Protein 4X7G (pdb70)

Secondary structure (DSSP, 8-state):
--EEEE--SHHHHHHHHHHHHTT--EEEEE---SSSPPP-SS-EEES---HHHHHHHHHHHHT--EEEE-S-TT----HHHHHHHHHHT-EEEEE-PPPP---TT-EEEEESSHHHHHHHS-SS--EEEETT-STTGGGGGGSTTSEEEEEESS---SPPS-SSEEEEE--S---HHHHHHHHHHTT--EEEEE----STTTHHHHHHHHHT-EEEEEPPPP----EEE-STTT--HHHHTT------

Solvent-accessible surface area: 11828 Å² total

Structure (mmCIF, N/CA/C/O backbone):
data_4X7G
#
_entry.id   4X7G
#
_cell.length_a   53.090
_cell.length_b   60.280
_cell.length_c   76.250
_cell.angle_alpha   90.00
_cell.angle_beta   90.00
_cell.angle_gamma   90.00
#
_symmetry.space_group_name_H-M   'P 21 21 21'
#
loop_
_entity.id
_entity.type
_entity.pdbx_description
1 polymer 'Precorrin-6A reductase'
2 non-polymer 'NADP NICOTINAMIDE-ADENINE-DINUCLEOTIDE PHOSPHATE'
3 non-polymer '3-[(1R,2S,3S,7S,11S,16S,17R,18R,19R)-2,7,12,18-tetrakis(2-hydroxy-2-oxoethyl)-3,13-bis(3-hydroxy-3-oxopropyl)-1,2,5,7,11,17-hexamethyl-17-(3-oxidanyl-3-oxidanylidene-prop-1-enyl)-3,6,8,10,15,16,18,19,21,24-decahydrocorrin-8-yl]propanoic acid'
4 water water
#
loop_
_atom_site.group_PDB
_atom_site.id
_atom_site.type_symbol
_atom_site.label_atom_id
_atom_site.label_alt_id
_atom_site.label_comp_id
_atom_site.label_asym_id
_atom_site.label_entity_id
_atom_site.label_seq_id
_atom_site.pdbx_PDB_ins_code
_atom_site.Cartn_x
_atom_site.Cartn_y
_atom_site.Cartn_z
_atom_site.occupancy
_atom_site.B_iso_or_equiv
_atom_site.auth_seq_id
_atom_site.auth_comp_id
_atom_site.auth_asym_id
_atom_site.auth_atom_id
_atom_site.pdbx_PDB_model_num
ATOM 9 N N . THR A 1 2 ? 14.875 0.273 -3.374 1.00 15.46 2 THR A N 1
ATOM 10 C CA . THR A 1 2 ? 16.097 -0.088 -2.610 1.00 13.33 2 THR A CA 1
ATOM 11 C C . THR A 1 2 ? 17.255 0.203 -3.448 1.00 14.07 2 THR A C 1
ATOM 12 O O . THR A 1 2 ? 17.367 -0.229 -4.596 1.00 14.73 2 THR A O 1
ATOM 16 N N . ARG A 1 3 ? 18.239 0.909 -2.891 1.00 12.40 3 ARG A N 1
ATOM 17 C CA . ARG A 1 3 ? 19.534 1.086 -3.525 1.00 12.56 3 ARG A CA 1
ATOM 18 C C . ARG A 1 3 ? 20.549 1.298 -2.379 1.00 12.40 3 ARG A C 1
ATOM 19 O O . ARG A 1 3 ? 20.480 2.348 -1.711 1.00 13.32 3 ARG A O 1
ATOM 27 N N . LEU A 1 4 ? 21.401 0.323 -2.132 1.00 10.98 4 LEU A N 1
ATOM 28 C CA . LEU A 1 4 ? 22.289 0.360 -0.994 1.00 9.76 4 LEU A CA 1
ATOM 29 C C . LEU A 1 4 ? 23.581 0.966 -1.323 1.00 10.50 4 LEU A C 1
ATOM 30 O O . LEU A 1 4 ? 24.117 0.777 -2.442 1.00 12.01 4 LEU A O 1
ATOM 35 N N . LEU A 1 5 ? 24.187 1.633 -0.338 1.00 10.54 5 LEU A N 1
ATOM 36 C CA . LEU A 1 5 ? 25.597 2.094 -0.430 1.00 10.11 5 LEU A CA 1
ATOM 37 C C . LEU A 1 5 ? 26.354 1.395 0.680 1.00 10.54 5 LEU A C 1
ATOM 38 O O . LEU A 1 5 ? 26.004 1.537 1.842 1.00 11.05 5 LEU A O 1
ATOM 43 N N . VAL A 1 6 ? 27.403 0.690 0.306 1.00 9.73 6 VAL A N 1
ATOM 44 C CA . VAL A 1 6 ? 28.309 0.064 1.282 1.00 9.54 6 VAL A CA 1
ATOM 45 C C . VAL A 1 6 ? 29.593 0.840 1.285 1.00 10.25 6 VAL A C 1
ATOM 46 O O . VAL A 1 6 ? 30.301 0.873 0.291 1.00 10.15 6 VAL A O 1
ATOM 50 N N . LEU A 1 7 ? 29.860 1.497 2.412 1.00 9.90 7 LEU A N 1
ATOM 51 C CA . LEU A 1 7 ? 31.142 2.135 2.599 1.00 10.86 7 LEU A CA 1
ATOM 52 C C . LEU A 1 7 ? 32.105 1.049 3.035 1.00 11.15 7 LEU A C 1
ATOM 53 O O . LEU A 1 7 ? 31.865 0.407 4.074 1.00 10.91 7 LEU A O 1
ATOM 58 N N . GLY A 1 8 ? 33.170 0.806 2.262 1.00 10.45 8 GLY A N 1
ATOM 59 C CA . GLY A 1 8 ? 33.975 -0.373 2.424 1.00 10.80 8 GLY A CA 1
ATOM 60 C C . GLY A 1 8 ? 35.333 -0.152 2.993 1.00 12.48 8 GLY A C 1
ATOM 61 O O . GLY A 1 8 ? 35.566 0.845 3.680 1.00 13.05 8 GLY A O 1
ATOM 62 N N . GLY A 1 9 ? 36.198 -1.114 2.759 1.00 11.39 9 GLY A N 1
ATOM 63 C CA . GLY A 1 9 ? 37.565 -1.076 3.240 1.00 12.40 9 GLY A CA 1
ATOM 64 C C . GLY A 1 9 ? 37.950 -2.083 4.256 1.00 12.36 9 GLY A C 1
ATOM 65 O O . GLY A 1 9 ? 39.082 -2.076 4.746 1.00 14.75 9 GLY A O 1
ATOM 66 N N . THR A 1 10 ? 37.041 -2.930 4.722 1.00 11.43 10 THR A N 1
ATOM 67 C CA . THR A 1 10 ? 37.245 -4.003 5.640 1.00 10.21 10 THR A CA 1
ATOM 68 C C . THR A 1 10 ? 36.938 -5.328 5.122 1.00 9.95 10 THR A C 1
ATOM 69 O O . THR A 1 10 ? 36.179 -5.488 4.118 1.00 10.93 10 THR A O 1
ATOM 73 N N . THR A 1 11 ? 37.297 -6.420 5.803 1.00 10.14 11 THR A N 1
ATOM 74 C CA . THR A 1 11 ? 36.909 -7.773 5.412 1.00 10.75 11 THR A CA 1
ATOM 75 C C . THR A 1 11 ? 35.390 -7.848 5.624 1.00 10.07 11 THR A C 1
ATOM 76 O O . THR A 1 11 ? 34.677 -8.510 4.844 1.00 11.66 11 THR A O 1
ATOM 80 N N . GLU A 1 12 ? 34.868 -7.235 6.687 1.00 10.84 12 GLU A N 1
ATOM 81 C CA . GLU A 1 12 ? 33.416 -7.211 6.881 1.00 10.18 12 GLU A CA 1
ATOM 82 C C . GLU A 1 12 ? 32.744 -6.661 5.621 1.00 10.40 12 GLU A C 1
ATOM 83 O O . GLU A 1 12 ? 31.691 -7.187 5.191 1.00 10.57 12 GLU A O 1
ATOM 89 N N . ALA A 1 13 ? 33.215 -5.523 5.128 1.00 9.88 13 ALA A N 1
ATOM 90 C CA . ALA A 1 13 ? 32.623 -4.949 3.927 1.00 10.16 13 ALA A CA 1
ATOM 91 C C . ALA A 1 13 ? 32.669 -5.931 2.755 1.00 10.44 13 ALA A C 1
ATOM 92 O O . ALA A 1 13 ? 31.726 -6.017 1.959 1.00 10.54 13 ALA A O 1
ATOM 94 N N . SER A 1 14 ? 33.790 -6.611 2.564 1.00 10.37 14 SER A N 1
ATOM 95 C CA . SER A 1 14 ? 33.877 -7.592 1.460 1.00 10.62 14 SER A CA 1
ATOM 96 C C . SER A 1 14 ? 32.950 -8.715 1.623 1.00 11.14 14 SER A C 1
ATOM 97 O O . SER A 1 14 ? 32.293 -9.134 0.619 1.00 11.34 14 SER A O 1
ATOM 100 N N . ARG A 1 15 ? 32.756 -9.234 2.798 1.00 10.95 15 ARG A N 1
ATOM 101 C CA . ARG A 1 15 ? 31.827 -10.311 3.032 1.00 10.57 15 ARG A CA 1
ATOM 102 C C . ARG A 1 15 ? 30.421 -9.816 2.791 1.00 11.01 15 ARG A C 1
ATOM 103 O O . ARG A 1 15 ? 29.581 -10.575 2.207 1.00 12.34 15 ARG A O 1
ATOM 111 N N . LEU A 1 16 ? 30.125 -8.590 3.206 1.00 10.33 16 LEU A N 1
ATOM 112 C CA . LEU A 1 16 ? 28.786 -8.047 2.966 1.00 10.16 16 LEU A CA 1
ATOM 113 C C . LEU A 1 16 ? 28.533 -7.867 1.464 1.00 10.17 16 LEU A C 1
ATOM 114 O O . LEU A 1 16 ? 27.440 -8.168 0.965 1.00 10.82 16 LEU A O 1
ATOM 119 N N . ALA A 1 17 ? 29.525 -7.369 0.759 1.00 10.03 17 ALA A N 1
ATOM 120 C CA . ALA A 1 17 ? 29.371 -7.165 -0.724 1.00 10.49 17 ALA A CA 1
ATOM 121 C C . ALA A 1 17 ? 29.068 -8.484 -1.387 1.00 10.96 17 ALA A C 1
ATOM 122 O O . ALA A 1 17 ? 28.169 -8.542 -2.264 1.00 11.44 17 ALA A O 1
ATOM 124 N N . LYS A 1 18 ? 29.712 -9.562 -1.018 1.00 10.50 18 LYS A N 1
ATOM 125 C CA . LYS A 1 18 ? 29.445 -10.875 -1.573 1.00 11.24 18 LYS A CA 1
ATOM 126 C C . LYS A 1 18 ? 28.045 -11.298 -1.269 1.00 11.85 18 LYS A C 1
ATOM 127 O O . LYS A 1 18 ? 27.343 -11.825 -2.183 1.00 11.60 18 LYS A O 1
ATOM 133 N N . THR A 1 19 ? 27.585 -11.127 -0.049 1.00 11.19 19 THR A N 1
ATOM 134 C CA A THR A 1 19 ? 26.251 -11.472 0.349 0.50 10.55 19 THR A CA 1
ATOM 135 C CA B THR A 1 19 ? 26.215 -11.530 0.306 0.50 12.42 19 THR A CA 1
ATOM 136 C C . THR A 1 19 ? 25.199 -10.693 -0.457 1.00 10.29 19 THR A C 1
ATOM 137 O O . THR A 1 19 ? 24.149 -11.197 -0.871 1.00 11.25 19 THR A O 1
ATOM 144 N N . LEU A 1 20 ? 25.385 -9.402 -0.542 1.00 10.98 20 LEU A N 1
ATOM 145 C CA . LEU A 1 20 ? 24.471 -8.493 -1.257 1.00 10.97 20 LEU A CA 1
ATOM 146 C C . LEU A 1 20 ? 24.379 -8.880 -2.730 1.00 11.25 20 LEU A C 1
ATOM 147 O O . LEU A 1 20 ? 23.295 -8.917 -3.319 1.00 12.03 20 LEU A O 1
ATOM 152 N N . ALA A 1 21 ? 25.506 -9.160 -3.357 1.00 11.07 21 ALA A N 1
ATOM 153 C CA . ALA A 1 21 ? 25.469 -9.622 -4.726 1.00 12.40 21 ALA A CA 1
ATOM 154 C C . ALA A 1 21 ? 24.775 -10.924 -4.771 1.00 11.63 21 ALA A C 1
ATOM 155 O O . ALA A 1 21 ? 23.860 -11.144 -5.672 1.00 13.99 21 ALA A O 1
ATOM 157 N N . ASP A 1 22 ? 25.074 -11.880 -3.948 1.00 11.51 22 ASP A N 1
ATOM 158 C CA A ASP A 1 22 ? 24.463 -13.172 -4.047 0.50 12.67 22 ASP A CA 1
ATOM 159 C CA B ASP A 1 22 ? 24.490 -13.208 -3.932 0.50 13.17 22 ASP A CA 1
ATOM 160 C C . ASP A 1 22 ? 22.988 -13.106 -3.843 1.00 12.88 22 ASP A C 1
ATOM 161 O O . ASP A 1 22 ? 22.211 -13.848 -4.490 1.00 12.84 22 ASP A O 1
ATOM 170 N N . GLN A 1 23 ? 22.518 -12.213 -3.010 1.00 12.47 23 GLN A N 1
ATOM 171 C CA . GLN A 1 23 ? 21.085 -12.117 -2.770 1.00 12.01 23 GLN A CA 1
ATOM 172 C C . GLN A 1 23 ? 20.387 -11.177 -3.710 1.00 11.41 23 GLN A C 1
ATOM 173 O O . GLN A 1 23 ? 19.150 -11.006 -3.603 1.00 12.26 23 GLN A O 1
ATOM 179 N N . GLY A 1 24 ? 21.079 -10.615 -4.659 1.00 11.29 24 GLY A N 1
ATOM 180 C CA . GLY A 1 24 ? 20.442 -9.824 -5.669 1.00 11.56 24 GLY A CA 1
ATOM 181 C C . GLY A 1 24 ? 20.024 -8.438 -5.285 1.00 11.73 24 GLY A C 1
ATOM 182 O O . GLY A 1 24 ? 19.093 -7.875 -5.899 1.00 12.99 24 GLY A O 1
ATOM 183 N N . PHE A 1 25 ? 20.732 -7.778 -4.371 1.00 10.71 25 PHE A N 1
ATOM 184 C CA . PHE A 1 25 ? 20.442 -6.379 -4.048 1.00 10.34 25 PHE A CA 1
ATOM 185 C C . PHE A 1 25 ? 21.038 -5.436 -5.006 1.00 11.48 25 PHE A C 1
ATOM 186 O O . PHE A 1 25 ? 22.177 -5.609 -5.449 1.00 13.67 25 PHE A O 1
ATOM 194 N N . GLU A 1 26 ? 20.372 -4.308 -5.261 1.00 12.11 26 GLU A N 1
ATOM 195 C CA . GLU A 1 26 ? 20.926 -3.227 -5.967 1.00 12.51 26 GLU A CA 1
ATOM 196 C C . GLU A 1 26 ? 21.799 -2.424 -4.992 1.00 10.93 26 GLU A C 1
ATOM 197 O O . GLU A 1 26 ? 21.320 -1.918 -3.985 1.00 11.57 26 GLU A O 1
ATOM 203 N N . ALA A 1 27 ? 23.065 -2.346 -5.274 1.00 11.03 27 ALA A N 1
ATOM 204 C CA . ALA A 1 27 ? 24.015 -1.802 -4.300 1.00 12.05 27 ALA A CA 1
ATOM 205 C C . ALA A 1 27 ? 25.239 -1.289 -4.982 1.00 12.57 27 ALA A C 1
ATOM 206 O O . ALA A 1 27 ? 25.679 -1.890 -6.007 1.00 15.19 27 ALA A O 1
ATOM 208 N N . VAL A 1 28 ? 25.879 -0.276 -4.404 1.00 10.54 28 VAL A N 1
ATOM 209 C CA . VAL A 1 28 ? 27.195 0.289 -4.816 1.00 11.37 28 VAL A CA 1
ATOM 210 C C . VAL A 1 28 ? 28.157 0.092 -3.662 1.00 11.17 28 VAL A C 1
ATOM 211 O O . VAL A 1 28 ? 27.757 0.331 -2.500 1.00 11.59 28 VAL A O 1
ATOM 215 N N . PHE A 1 29 ? 29.389 -0.268 -3.952 1.00 10.26 29 PHE A N 1
ATOM 216 C CA . PHE A 1 29 ? 30.458 -0.349 -2.997 1.00 10.17 29 PHE A CA 1
ATOM 217 C C . PHE A 1 29 ? 31.333 0.839 -3.097 1.00 10.72 29 PHE A C 1
ATOM 218 O O . PHE A 1 29 ? 31.653 1.285 -4.244 1.00 11.55 29 PHE A O 1
ATOM 226 N N . SER A 1 30 ? 31.830 1.426 -2.012 1.00 10.31 30 SER A N 1
ATOM 227 C CA . SER A 1 30 ? 32.659 2.598 -2.055 1.00 10.96 30 SER A CA 1
ATOM 228 C C . SER A 1 30 ? 34.005 2.374 -1.382 1.00 10.43 30 SER A C 1
ATOM 229 O O . SER A 1 30 ? 34.046 2.073 -0.162 1.00 11.18 30 SER A O 1
ATOM 232 N N . TYR A 1 31 ? 35.095 2.659 -2.110 1.00 10.36 31 TYR A N 1
ATOM 233 C CA . TYR A 1 31 ? 36.435 2.819 -1.543 1.00 11.08 31 TYR A CA 1
ATOM 234 C C . TYR A 1 31 ? 36.798 4.310 -1.500 1.00 11.26 31 TYR A C 1
ATOM 235 O O . TYR A 1 31 ? 36.436 5.061 -2.367 1.00 12.07 31 TYR A O 1
ATOM 244 N N . ALA A 1 32 ? 37.618 4.629 -0.529 1.00 12.54 32 ALA A N 1
ATOM 245 C CA . ALA A 1 32 ? 38.198 5.971 -0.449 1.00 13.02 32 ALA A CA 1
ATOM 246 C C . ALA A 1 32 ? 39.233 6.243 -1.543 1.00 12.84 32 ALA A C 1
ATOM 247 O O . ALA A 1 32 ? 39.435 7.427 -1.876 1.00 15.16 32 ALA A O 1
ATOM 249 N N . GLY A 1 33 ? 39.869 5.256 -2.021 1.00 13.00 33 GLY A N 1
ATOM 250 C CA . GLY A 1 33 ? 41.019 5.442 -2.925 1.00 14.82 33 GLY A CA 1
ATOM 251 C C . GLY A 1 33 ? 42.331 5.626 -2.191 1.00 16.29 33 GLY A C 1
ATOM 252 O O . GLY A 1 33 ? 43.207 6.308 -2.773 1.00 18.85 33 GLY A O 1
ATOM 253 N N . ARG A 1 34 ? 42.483 5.084 -0.982 1.00 15.46 34 ARG A N 1
ATOM 254 C CA . ARG A 1 34 ? 43.733 5.225 -0.197 1.00 16.15 34 ARG A CA 1
ATOM 255 C C . ARG A 1 34 ? 44.829 4.360 -0.775 1.00 18.12 34 ARG A C 1
ATOM 256 O O . ARG A 1 34 ? 46.046 4.638 -0.472 1.00 20.48 34 ARG A O 1
ATOM 264 N N . THR A 1 35 ? 44.551 3.368 -1.565 1.00 16.51 35 THR A N 1
ATOM 265 C CA . THR A 1 35 ? 45.542 2.520 -2.153 1.00 15.79 35 THR A CA 1
ATOM 266 C C . THR A 1 35 ? 45.558 2.571 -3.634 1.00 18.61 35 THR A C 1
ATOM 267 O O . THR A 1 35 ? 44.577 3.074 -4.281 1.00 19.06 35 THR A O 1
ATOM 271 N N . GLY A 1 36 ? 46.618 2.071 -4.236 1.00 18.26 36 GLY A N 1
ATOM 272 C CA . GLY A 1 36 ? 46.801 2.307 -5.663 1.00 20.60 36 GLY A CA 1
ATOM 273 C C . GLY A 1 36 ? 45.807 1.555 -6.493 1.00 19.85 36 GLY A C 1
ATOM 274 O O . GLY A 1 36 ? 45.292 2.047 -7.554 1.00 25.01 36 GLY A O 1
ATOM 275 N N . ALA A 1 37 ? 45.522 0.335 -6.140 1.00 17.82 37 ALA A N 1
ATOM 276 C CA . ALA A 1 37 ? 44.662 -0.519 -6.926 1.00 19.96 37 ALA A CA 1
ATOM 277 C C . ALA A 1 37 ? 43.880 -1.478 -5.984 1.00 17.32 37 ALA A C 1
ATOM 278 O O . ALA A 1 37 ? 44.200 -2.635 -5.843 1.00 18.56 37 ALA A O 1
ATOM 280 N N . PRO A 1 38 ? 42.770 -0.969 -5.441 1.00 15.47 38 PRO A N 1
ATOM 281 C CA . PRO A 1 38 ? 42.017 -1.798 -4.474 1.00 15.67 38 PRO A CA 1
ATOM 282 C C . PRO A 1 38 ? 41.348 -3.023 -5.089 1.00 15.23 38 PRO A C 1
ATOM 283 O O . PRO A 1 38 ? 41.004 -2.982 -6.297 1.00 18.20 38 PRO A O 1
ATOM 287 N N . VAL A 1 39 ? 41.246 -4.095 -4.356 1.00 14.40 39 VAL A N 1
ATOM 288 C CA . VAL A 1 39 ? 40.781 -5.336 -4.936 1.00 15.57 39 VAL A CA 1
ATOM 289 C C . VAL A 1 39 ? 39.337 -5.194 -5.391 1.00 14.71 39 VAL A C 1
ATOM 290 O O . VAL A 1 39 ? 38.482 -4.483 -4.849 1.00 15.52 39 VAL A O 1
ATOM 294 N N . ALA A 1 40 ? 39.032 -5.950 -6.452 1.00 17.06 40 ALA A N 1
ATOM 295 C CA . ALA A 1 40 ? 37.697 -5.935 -7.019 1.00 15.81 40 ALA A CA 1
ATOM 296 C C . ALA A 1 40 ? 36.651 -6.479 -6.051 1.00 14.37 40 ALA A C 1
ATOM 297 O O . ALA A 1 40 ? 36.931 -7.289 -5.226 1.00 17.57 40 ALA A O 1
ATOM 299 N N . GLN A 1 41 ? 35.456 -5.918 -6.140 1.00 13.09 41 GLN A N 1
ATOM 300 C CA . GLN A 1 41 ? 34.287 -6.345 -5.367 1.00 11.61 41 GLN A CA 1
ATOM 301 C C . GLN A 1 41 ? 33.202 -6.723 -6.323 1.00 12.08 41 GLN A C 1
ATOM 302 O O . GLN A 1 41 ? 33.137 -6.188 -7.450 1.00 13.11 41 GLN A O 1
ATOM 308 N N . PRO A 1 42 ? 32.260 -7.527 -5.886 1.00 11.53 42 PRO A N 1
ATOM 309 C CA . PRO A 1 42 ? 31.180 -8.060 -6.785 1.00 11.70 42 PRO A CA 1
ATOM 310 C C . PRO A 1 42 ? 30.017 -7.136 -6.965 1.00 12.19 42 PRO A C 1
ATOM 311 O O . PRO A 1 42 ? 28.905 -7.555 -7.219 1.00 13.01 42 PRO A O 1
ATOM 315 N N . LEU A 1 43 ? 30.196 -5.826 -6.730 1.00 12.47 43 LEU A N 1
ATOM 316 C CA . LEU A 1 43 ? 29.220 -4.757 -6.911 1.00 11.63 43 LEU A CA 1
ATOM 317 C C . LEU A 1 43 ? 29.891 -3.655 -7.719 1.00 10.73 43 LEU A C 1
ATOM 318 O O . LEU A 1 43 ? 31.100 -3.486 -7.594 1.00 11.64 43 LEU A O 1
ATOM 323 N N . PRO A 1 44 ? 29.116 -2.856 -8.434 1.00 10.84 44 PRO A N 1
ATOM 324 C CA . PRO A 1 44 ? 29.639 -1.615 -9.003 1.00 10.31 44 PRO A CA 1
ATOM 325 C C . PRO A 1 44 ? 30.358 -0.817 -7.913 1.00 9.68 44 PRO A C 1
ATOM 326 O O . PRO A 1 44 ? 29.769 -0.630 -6.838 1.00 10.16 44 PRO A O 1
ATOM 330 N N . THR A 1 45 ? 31.553 -0.353 -8.217 1.00 9.73 45 THR A N 1
ATOM 331 C CA . THR A 1 45 ? 32.432 0.217 -7.179 1.00 10.49 45 THR A CA 1
ATOM 332 C C . THR A 1 45 ? 32.802 1.647 -7.494 1.00 9.89 45 THR A C 1
ATOM 333 O O . THR A 1 45 ? 33.407 1.894 -8.546 1.00 10.93 45 THR A O 1
ATOM 337 N N . ARG A 1 46 ? 32.534 2.575 -6.612 1.00 10.21 46 ARG A N 1
ATOM 338 C CA . ARG A 1 46 ? 33.007 3.958 -6.694 1.00 10.99 46 ARG A CA 1
ATOM 339 C C . ARG A 1 46 ? 34.275 4.083 -5.902 1.00 12.54 46 ARG A C 1
ATOM 340 O O . ARG A 1 46 ? 34.498 3.333 -4.919 1.00 12.29 46 ARG A O 1
ATOM 348 N N . ILE A 1 47 ? 35.199 4.938 -6.350 1.00 12.39 47 ILE A N 1
ATOM 349 C CA . ILE A 1 47 ? 36.520 5.100 -5.732 1.00 13.43 47 ILE A CA 1
ATOM 350 C C . ILE A 1 47 ? 36.808 6.577 -5.568 1.00 14.06 47 ILE A C 1
ATOM 351 O O . ILE A 1 47 ? 36.828 7.296 -6.601 1.00 17.01 47 ILE A O 1
ATOM 356 N N . GLY A 1 48 ? 36.988 7.034 -4.360 1.00 13.88 48 GLY A N 1
ATOM 357 C CA . GLY A 1 48 ? 37.278 8.455 -4.101 1.00 14.25 48 GLY A CA 1
ATOM 358 C C . GLY A 1 48 ? 36.481 8.960 -2.967 1.00 15.26 48 GLY A C 1
ATOM 359 O O . GLY A 1 48 ? 35.452 8.404 -2.575 1.00 15.78 48 GLY A O 1
ATOM 360 N N . GLY A 1 49 ? 36.909 10.077 -2.372 1.00 16.77 49 GLY A N 1
ATOM 361 C CA . GLY A 1 49 ? 36.075 10.716 -1.386 1.00 16.37 49 GLY A CA 1
ATOM 362 C C . GLY A 1 49 ? 34.779 11.309 -1.948 1.00 16.44 49 GLY A C 1
ATOM 363 O O . GLY A 1 49 ? 34.610 11.337 -3.135 1.00 19.76 49 GLY A O 1
ATOM 364 N N . PHE A 1 50 ? 33.875 11.680 -1.073 1.00 15.88 50 PHE A N 1
ATOM 365 C CA . PHE A 1 50 ? 32.640 12.320 -1.482 1.00 15.40 50 PHE A CA 1
ATOM 366 C C . PHE A 1 50 ? 32.735 13.878 -1.474 1.00 18.15 50 PHE A C 1
ATOM 367 O O . PHE A 1 50 ? 31.810 14.510 -2.027 1.00 21.07 50 PHE A O 1
ATOM 375 N N . GLY A 1 51 ? 33.739 14.450 -0.840 1.00 18.39 51 GLY A N 1
ATOM 376 C CA . GLY A 1 51 ? 33.688 15.962 -0.607 1.00 18.48 51 GLY A CA 1
ATOM 377 C C . GLY A 1 51 ? 33.024 16.321 0.665 1.00 19.50 51 GLY A C 1
ATOM 378 O O . GLY A 1 51 ? 32.136 17.184 0.726 1.00 23.22 51 GLY A O 1
ATOM 379 N N . GLY A 1 52 A 33.366 15.623 1.736 1.00 19.74 52 GLY A N 1
ATOM 380 C CA . GLY A 1 52 A 32.867 15.917 3.029 1.00 18.98 52 GLY A CA 1
ATOM 381 C C . GLY A 1 52 A 31.354 15.580 3.202 1.00 17.94 52 GLY A C 1
ATOM 382 O O . GLY A 1 52 A 30.719 14.818 2.393 1.00 18.60 52 GLY A O 1
ATOM 383 N N . VAL A 1 53 ? 30.734 16.136 4.231 1.00 18.21 53 VAL A N 1
ATOM 384 C CA . VAL A 1 53 ? 29.353 15.845 4.562 1.00 18.91 53 VAL A CA 1
ATOM 385 C C . VAL A 1 53 ? 28.461 16.330 3.409 1.00 21.16 53 VAL A C 1
ATOM 386 O O . VAL A 1 53 ? 27.592 15.595 2.902 1.00 18.73 53 VAL A O 1
ATOM 390 N N . ALA A 1 54 ? 28.685 17.570 2.943 1.00 19.45 54 ALA A N 1
ATOM 391 C CA . ALA A 1 54 ? 27.904 18.066 1.880 1.00 18.48 54 ALA A CA 1
ATOM 392 C C . ALA A 1 54 ? 27.973 17.275 0.616 1.00 17.51 54 ALA A C 1
ATOM 393 O O . ALA A 1 54 ? 26.962 17.040 -0.047 1.00 18.67 54 ALA A O 1
ATOM 395 N N . GLY A 1 55 ? 29.145 16.831 0.281 1.00 18.28 55 GLY A N 1
ATOM 396 C CA . GLY A 1 55 ? 29.363 15.986 -0.860 1.00 16.68 55 GLY A CA 1
ATOM 397 C C . GLY A 1 55 ? 28.664 14.621 -0.791 1.00 15.69 55 GLY A C 1
ATOM 398 O O . GLY A 1 55 ? 28.101 14.167 -1.775 1.00 17.11 55 GLY A O 1
ATOM 399 N N . LEU A 1 56 ? 28.656 14.052 0.430 1.00 15.72 56 LEU A N 1
ATOM 400 C CA . LEU A 1 56 ? 28.013 12.754 0.599 1.00 15.06 56 LEU A CA 1
ATOM 401 C C . LEU A 1 56 ? 26.484 12.965 0.551 1.00 15.83 56 LEU A C 1
ATOM 402 O O . LEU A 1 56 ? 25.737 12.188 -0.008 1.00 14.96 56 LEU A O 1
ATOM 407 N N . VAL A 1 57 ? 25.999 14.046 1.165 1.00 16.14 57 VAL A N 1
ATOM 408 C CA . VAL A 1 57 ? 24.570 14.404 1.011 1.00 16.19 57 VAL A CA 1
ATOM 409 C C . VAL A 1 57 ? 24.147 14.461 -0.468 1.00 16.53 57 VAL A C 1
ATOM 410 O O . VAL A 1 57 ? 23.153 13.857 -0.906 1.00 17.07 57 VAL A O 1
ATOM 414 N N . ASP A 1 58 ? 24.952 15.149 -1.240 1.00 16.26 58 ASP A N 1
ATOM 415 C CA . ASP A 1 58 ? 24.692 15.317 -2.630 1.00 18.75 58 ASP A CA 1
ATOM 416 C C . ASP A 1 58 ? 24.666 13.960 -3.340 1.00 17.77 58 ASP A C 1
ATOM 417 O O . ASP A 1 58 ? 23.848 13.652 -4.206 1.00 17.67 58 ASP A O 1
ATOM 422 N N . TYR A 1 59 ? 25.653 13.121 -3.056 1.00 17.25 59 TYR A N 1
ATOM 423 C CA . TYR A 1 59 ? 25.721 11.774 -3.658 1.00 16.81 59 TYR A CA 1
ATOM 424 C C . TYR A 1 59 ? 24.492 10.939 -3.300 1.00 15.79 59 TYR A C 1
ATOM 425 O O . TYR A 1 59 ? 23.889 10.295 -4.179 1.00 15.91 59 TYR A O 1
ATOM 434 N N . LEU A 1 60 ? 24.152 10.915 -2.013 1.00 15.24 60 LEU A N 1
ATOM 435 C CA . LEU A 1 60 ? 23.023 10.095 -1.620 1.00 15.13 60 LEU A CA 1
ATOM 436 C C . LEU A 1 60 ? 21.747 10.495 -2.381 1.00 16.49 60 LEU A C 1
ATOM 437 O O . LEU A 1 60 ? 20.916 9.681 -2.750 1.00 16.56 60 LEU A O 1
ATOM 442 N N . THR A 1 61 ? 21.647 11.817 -2.596 1.00 17.06 61 THR A N 1
ATOM 443 C CA . THR A 1 61 ? 20.429 12.358 -3.239 1.00 18.26 61 THR A CA 1
ATOM 444 C C . THR A 1 61 ? 20.458 12.001 -4.735 1.00 17.49 61 THR A C 1
ATOM 445 O O . THR A 1 61 ? 19.468 11.469 -5.265 1.00 19.93 61 THR A O 1
ATOM 449 N N . ARG A 1 62 ? 21.532 12.296 -5.402 1.00 18.46 62 ARG A N 1
ATOM 450 C CA . ARG A 1 62 ? 21.578 12.074 -6.857 1.00 20.10 62 ARG A CA 1
ATOM 451 C C . ARG A 1 62 ? 21.553 10.629 -7.211 1.00 19.94 62 ARG A C 1
ATOM 452 O O . ARG A 1 62 ? 21.019 10.229 -8.261 1.00 19.29 62 ARG A O 1
ATOM 460 N N . GLU A 1 63 ? 22.132 9.763 -6.361 1.00 16.45 63 GLU A N 1
ATOM 461 C CA . GLU A 1 63 ? 22.258 8.331 -6.632 1.00 18.16 63 GLU A CA 1
ATOM 462 C C . GLU A 1 63 ? 20.973 7.687 -6.223 1.00 17.00 63 GLU A C 1
ATOM 463 O O . GLU A 1 63 ? 20.786 6.479 -6.578 1.00 20.62 63 GLU A O 1
ATOM 469 N N . GLY A 1 64 ? 20.093 8.269 -5.428 1.00 16.88 64 GLY A N 1
ATOM 470 C CA . GLY A 1 64 ? 18.934 7.666 -4.937 1.00 16.20 64 GLY A CA 1
ATOM 471 C C . GLY A 1 64 ? 19.148 6.540 -3.945 1.00 17.38 64 GLY A C 1
ATOM 472 O O . GLY A 1 64 ? 18.440 5.542 -3.935 1.00 18.51 64 GLY A O 1
ATOM 473 N N . VAL A 1 65 ? 20.109 6.704 -3.060 1.00 15.75 65 VAL A N 1
ATOM 474 C CA . VAL A 1 65 ? 20.424 5.695 -2.010 1.00 13.70 65 VAL A CA 1
ATOM 475 C C . VAL A 1 65 ? 19.296 5.634 -0.981 1.00 13.82 65 VAL A C 1
ATOM 476 O O . VAL A 1 65 ? 18.842 6.643 -0.441 1.00 14.95 65 VAL A O 1
ATOM 480 N N . SER A 1 66 ? 18.870 4.419 -0.650 1.00 12.80 66 SER A N 1
ATOM 481 C CA . SER A 1 66 ? 17.917 4.227 0.374 1.00 12.17 66 SER A CA 1
ATOM 482 C C . SER A 1 66 ? 18.460 3.898 1.722 1.00 12.18 66 SER A C 1
ATOM 483 O O . SER A 1 66 ? 17.816 4.151 2.761 1.00 13.91 66 SER A O 1
ATOM 486 N N . HIS A 1 67 ? 19.602 3.225 1.777 1.00 11.42 67 HIS A N 1
ATOM 487 C CA . HIS A 1 67 ? 20.207 2.717 2.998 1.00 11.08 67 HIS A CA 1
ATOM 488 C C . HIS A 1 67 ? 21.699 2.771 2.791 1.00 11.49 67 HIS A C 1
ATOM 489 O O . HIS A 1 67 ? 22.227 2.401 1.711 1.00 11.57 67 HIS A O 1
ATOM 496 N N . VAL A 1 68 ? 22.419 3.110 3.866 1.00 11.19 68 VAL A N 1
ATOM 497 C CA . VAL A 1 68 ? 23.859 3.067 3.917 1.00 10.55 68 VAL A CA 1
ATOM 498 C C . VAL A 1 68 ? 24.286 2.048 4.975 1.00 10.72 68 VAL A C 1
ATOM 499 O O . VAL A 1 68 ? 23.845 2.100 6.101 1.00 10.65 68 VAL A O 1
ATOM 503 N N . ILE A 1 69 ? 25.208 1.158 4.577 1.00 10.29 69 ILE A N 1
ATOM 504 C CA . ILE A 1 69 ? 25.947 0.323 5.542 1.00 9.75 69 ILE A CA 1
ATOM 505 C C . ILE A 1 69 ? 27.361 0.827 5.592 1.00 10.31 69 ILE A C 1
ATOM 506 O O . ILE A 1 69 ? 28.083 0.783 4.607 1.00 10.90 69 ILE A O 1
ATOM 511 N N . ASP A 1 70 ? 27.688 1.399 6.758 1.00 10.61 70 ASP A N 1
ATOM 512 C CA . ASP A 1 70 ? 29.033 1.880 6.980 1.00 10.68 70 ASP A CA 1
ATOM 513 C C . ASP A 1 70 ? 29.883 0.735 7.474 1.00 9.97 70 ASP A C 1
ATOM 514 O O . ASP A 1 70 ? 29.878 0.423 8.662 1.00 11.31 70 ASP A O 1
ATOM 519 N N . ALA A 1 71 ? 30.613 0.078 6.571 1.00 10.25 71 ALA A N 1
ATOM 520 C CA . ALA A 1 71 ? 31.506 -1.035 6.882 1.00 9.94 71 ALA A CA 1
ATOM 521 C C . ALA A 1 71 ? 32.941 -0.594 6.764 1.00 10.21 71 ALA A C 1
ATOM 522 O O . ALA A 1 71 ? 33.802 -1.375 6.407 1.00 11.56 71 ALA A O 1
ATOM 524 N N . THR A 1 72 ? 33.174 0.684 7.024 1.00 10.10 72 THR A N 1
ATOM 525 C CA . THR A 1 72 ? 34.576 1.174 7.067 1.00 10.69 72 THR A CA 1
ATOM 526 C C . THR A 1 72 ? 35.272 0.661 8.349 1.00 10.16 72 THR A C 1
ATOM 527 O O . THR A 1 72 ? 34.696 0.227 9.308 1.00 11.88 72 THR A O 1
ATOM 531 N N . HIS A 1 73 ? 36.569 0.838 8.312 1.00 10.83 73 HIS A N 1
ATOM 532 C CA . HIS A 1 73 ? 37.364 0.516 9.450 1.00 10.63 73 HIS A CA 1
ATOM 533 C C . HIS A 1 73 ? 36.896 1.301 10.664 1.00 10.36 73 HIS A C 1
ATOM 534 O O . HIS A 1 73 ? 36.624 2.503 10.554 1.00 11.16 73 HIS A O 1
ATOM 541 N N . PRO A 1 74 ? 36.962 0.670 11.867 1.00 11.33 74 PRO A N 1
ATOM 542 C CA . PRO A 1 74 ? 36.596 1.411 13.062 1.00 12.04 74 PRO A CA 1
ATOM 543 C C . PRO A 1 74 ? 37.443 2.640 13.339 1.00 12.46 74 PRO A C 1
ATOM 544 O O . PRO A 1 74 ? 37.007 3.592 14.026 1.00 13.84 74 PRO A O 1
ATOM 548 N N . PHE A 1 75 ? 38.657 2.679 12.801 1.00 11.59 75 PHE A N 1
ATOM 549 C CA . PHE A 1 75 ? 39.520 3.839 12.955 1.00 13.49 75 PHE A CA 1
ATOM 550 C C . PHE A 1 75 ? 39.388 4.844 11.873 1.00 13.39 75 PHE A C 1
ATOM 551 O O . PHE A 1 75 ? 39.956 5.971 11.934 1.00 14.48 75 PHE A O 1
ATOM 559 N N . ALA A 1 76 ? 38.536 4.605 10.857 1.00 12.90 76 ALA A N 1
ATOM 560 C CA . ALA A 1 76 ? 38.167 5.582 9.814 1.00 12.93 76 ALA A CA 1
ATOM 561 C C . ALA A 1 76 ? 37.008 6.374 10.370 1.00 13.51 76 ALA A C 1
ATOM 562 O O . ALA A 1 76 ? 35.852 6.241 9.973 1.00 12.95 76 ALA A O 1
ATOM 564 N N . ALA A 1 77 ? 37.342 7.253 11.361 1.00 13.75 77 ALA A N 1
ATOM 565 C CA . ALA A 1 77 ? 36.304 7.859 12.154 1.00 14.12 77 ALA A CA 1
ATOM 566 C C . ALA A 1 77 ? 35.731 9.095 11.490 1.00 14.17 77 ALA A C 1
ATOM 567 O O . ALA A 1 77 ? 34.570 9.406 11.769 1.00 14.89 77 ALA A O 1
ATOM 569 N N . GLN A 1 78 ? 36.450 9.714 10.606 1.00 14.59 78 GLN A N 1
ATOM 570 C CA A GLN A 1 78 ? 35.937 10.874 9.870 0.50 15.32 78 GLN A CA 1
ATOM 571 C CA B GLN A 1 78 ? 35.867 10.846 9.957 0.50 15.32 78 GLN A CA 1
ATOM 572 C C . GLN A 1 78 ? 34.845 10.424 8.888 1.00 15.46 78 GLN A C 1
ATOM 573 O O . GLN A 1 78 ? 33.757 11.027 8.789 1.00 14.91 78 GLN A O 1
ATOM 592 N N . SER A 1 80 ? 33.062 7.724 9.079 1.00 12.59 80 SER A N 1
ATOM 593 C CA . SER A 1 80 ? 31.915 7.284 9.844 1.00 13.42 80 SER A CA 1
ATOM 594 C C . SER A 1 80 ? 31.098 8.455 10.414 1.00 13.46 80 SER A C 1
ATOM 595 O O . SER A 1 80 ? 29.883 8.464 10.334 1.00 12.94 80 SER A O 1
ATOM 598 N N . ALA A 1 81 ? 31.775 9.472 10.962 1.00 13.45 81 ALA A N 1
ATOM 599 C CA . ALA A 1 81 ? 31.052 10.699 11.383 1.00 14.36 81 ALA A CA 1
ATOM 600 C C . ALA A 1 81 ? 30.378 11.401 10.253 1.00 12.85 81 ALA A C 1
ATOM 601 O O . ALA A 1 81 ? 29.224 11.832 10.426 1.00 15.05 81 ALA A O 1
ATOM 603 N N . ASN A 1 82 ? 31.016 11.459 9.131 1.00 14.20 82 ASN A N 1
ATOM 604 C CA . ASN A 1 82 ? 30.412 12.103 7.952 1.00 15.62 82 ASN A CA 1
ATOM 605 C C . ASN A 1 82 ? 29.157 11.367 7.545 1.00 15.84 82 ASN A C 1
ATOM 606 O O . ASN A 1 82 ? 28.135 11.974 7.175 1.00 15.80 82 ASN A O 1
ATOM 611 N N . ALA A 1 83 ? 29.161 10.037 7.606 1.00 14.47 83 ALA A N 1
ATOM 612 C CA . ALA A 1 83 ? 27.976 9.263 7.226 1.00 13.27 83 ALA A CA 1
ATOM 613 C C . ALA A 1 83 ? 26.848 9.500 8.202 1.00 13.71 83 ALA A C 1
ATOM 614 O O . ALA A 1 83 ? 25.676 9.612 7.764 1.00 14.63 83 ALA A O 1
ATOM 616 N N . VAL A 1 84 ? 27.122 9.557 9.510 1.00 14.38 84 VAL A N 1
ATOM 617 C CA . VAL A 1 84 ? 26.045 9.861 10.446 1.00 14.12 84 VAL A CA 1
ATOM 618 C C . VAL A 1 84 ? 25.427 11.201 10.075 1.00 14.45 84 VAL A C 1
ATOM 619 O O . VAL A 1 84 ? 24.173 11.252 10.009 1.00 16.06 84 VAL A O 1
ATOM 623 N N . ALA A 1 85 ? 26.211 12.217 9.807 1.00 14.88 85 ALA A N 1
ATOM 624 C CA . ALA A 1 85 ? 25.669 13.559 9.540 1.00 17.48 85 ALA A CA 1
ATOM 625 C C . ALA A 1 85 ? 24.944 13.586 8.247 1.00 18.01 85 ALA A C 1
ATOM 626 O O . ALA A 1 85 ? 23.781 14.138 8.187 1.00 19.44 85 ALA A O 1
ATOM 628 N N . ALA A 1 86 ? 25.500 12.996 7.185 1.00 15.23 86 ALA A N 1
ATOM 629 C CA . ALA A 1 86 ? 24.863 13.060 5.875 1.00 16.60 86 ALA A CA 1
ATOM 630 C C . ALA A 1 86 ? 23.544 12.255 5.882 1.00 16.06 86 ALA A C 1
ATOM 631 O O . ALA A 1 86 ? 22.526 12.649 5.260 1.00 17.91 86 ALA A O 1
ATOM 633 N N . CYS A 1 87 ? 23.512 11.083 6.504 1.00 16.14 87 CYS A N 1
ATOM 634 C CA . CYS A 1 87 ? 22.296 10.278 6.575 1.00 17.21 87 CYS A CA 1
ATOM 635 C C . CYS A 1 87 ? 21.236 10.963 7.419 1.00 17.39 87 CYS A C 1
ATOM 636 O O . CYS A 1 87 ? 20.028 10.885 7.074 1.00 18.26 87 CYS A O 1
ATOM 639 N N . ALA A 1 88 ? 21.651 11.617 8.483 1.00 18.09 88 ALA A N 1
ATOM 640 C CA . ALA A 1 88 ? 20.633 12.356 9.283 1.00 21.89 88 ALA A CA 1
ATOM 641 C C . ALA A 1 88 ? 20.030 13.481 8.465 1.00 23.48 88 ALA A C 1
ATOM 642 O O . ALA A 1 88 ? 18.745 13.640 8.529 1.00 22.76 88 ALA A O 1
ATOM 644 N N . GLN A 1 89 ? 20.853 14.205 7.723 1.00 19.91 89 GLN A N 1
ATOM 645 C CA A GLN A 1 89 ? 20.382 15.341 6.869 0.50 22.13 89 GLN A CA 1
ATOM 646 C CA B GLN A 1 89 ? 20.365 15.335 6.885 0.50 21.50 89 GLN A CA 1
ATOM 647 C C . GLN A 1 89 ? 19.442 14.899 5.762 1.00 24.58 89 GLN A C 1
ATOM 648 O O . GLN A 1 89 ? 18.475 15.613 5.394 1.00 25.93 89 GLN A O 1
ATOM 659 N N . THR A 1 90 ? 19.658 13.733 5.201 1.00 20.51 90 THR A N 1
ATOM 660 C CA . THR A 1 90 ? 18.856 13.259 4.119 1.00 20.83 90 THR A CA 1
ATOM 661 C C . THR A 1 90 ? 17.739 12.335 4.523 1.00 19.31 90 THR A C 1
ATOM 662 O O . THR A 1 90 ? 16.910 11.952 3.686 1.00 24.35 90 THR A O 1
ATOM 666 N N . GLY A 1 91 ? 17.711 11.841 5.727 1.00 19.42 91 GLY A N 1
ATOM 667 C CA . GLY A 1 91 ? 16.782 10.856 6.171 1.00 20.44 91 GLY A CA 1
ATOM 668 C C . GLY A 1 91 ? 17.012 9.419 5.643 1.00 20.27 91 GLY A C 1
ATOM 669 O O . GLY A 1 91 ? 16.124 8.548 5.714 1.00 22.58 91 GLY A O 1
ATOM 670 N N . VAL A 1 92 ? 18.234 9.139 5.183 1.00 16.86 92 VAL A N 1
ATOM 671 C CA . VAL A 1 92 ? 18.622 7.801 4.738 1.00 16.38 92 VAL A CA 1
ATOM 672 C C . VAL A 1 92 ? 19.010 6.978 5.927 1.00 16.59 92 VAL A C 1
ATOM 673 O O . VAL A 1 92 ? 19.794 7.399 6.809 1.00 16.23 92 VAL A O 1
ATOM 677 N N . ALA A 1 93 ? 18.510 5.762 5.982 1.00 14.70 93 ALA A N 1
ATOM 678 C CA . ALA A 1 93 ? 18.777 4.858 7.064 1.00 15.23 93 ALA A CA 1
ATOM 679 C C . ALA A 1 93 ? 20.252 4.371 7.027 1.00 13.11 93 ALA A C 1
ATOM 680 O O . ALA A 1 93 ? 20.794 4.185 5.962 1.00 13.23 93 ALA A O 1
ATOM 682 N N . LEU A 1 94 ? 20.847 4.297 8.190 1.00 12.91 94 LEU A N 1
ATOM 683 C CA . LEU A 1 94 ? 22.289 3.980 8.342 1.00 12.45 94 LEU A CA 1
ATOM 684 C C . LEU A 1 94 ? 22.529 2.931 9.414 1.00 12.61 94 LEU A C 1
ATOM 685 O O . LEU A 1 94 ? 21.976 3.010 10.514 1.00 12.36 94 LEU A O 1
ATOM 690 N N . CYS A 1 95 ? 23.316 1.894 9.093 1.00 12.23 95 CYS A N 1
ATOM 691 C CA . CYS A 1 95 ? 23.838 1.007 10.116 1.00 11.56 95 CYS A CA 1
ATOM 692 C C . CYS A 1 95 ? 25.329 0.900 9.928 1.00 11.40 95 CYS A C 1
ATOM 693 O O . CYS A 1 95 ? 25.825 0.802 8.775 1.00 11.86 95 CYS A O 1
ATOM 696 N N . ALA A 1 96 ? 26.100 0.863 11.014 1.00 11.90 96 ALA A N 1
ATOM 697 C CA . ALA A 1 96 ? 27.559 0.580 10.932 1.00 12.86 96 ALA A CA 1
ATOM 698 C C . ALA A 1 96 ? 27.772 -0.864 11.166 1.00 12.45 96 ALA A C 1
ATOM 699 O O . ALA A 1 96 ? 27.423 -1.397 12.199 1.00 14.75 96 ALA A O 1
ATOM 701 N N . PHE A 1 97 ? 28.461 -1.534 10.238 1.00 12.19 97 PHE A N 1
ATOM 702 C CA . PHE A 1 97 ? 28.852 -2.884 10.363 1.00 11.82 97 PHE A CA 1
ATOM 703 C C . PHE A 1 97 ? 30.230 -2.923 10.929 1.00 13.58 97 PHE A C 1
ATOM 704 O O . PHE A 1 97 ? 31.248 -2.743 10.244 1.00 16.02 97 PHE A O 1
ATOM 712 N N . GLU A 1 98 ? 30.253 -3.036 12.238 1.00 15.04 98 GLU A N 1
ATOM 713 C CA . GLU A 1 98 ? 31.543 -3.175 12.971 1.00 20.56 98 GLU A CA 1
ATOM 714 C C . GLU A 1 98 ? 31.370 -4.084 14.135 1.00 17.18 98 GLU A C 1
ATOM 715 O O . GLU A 1 98 ? 30.332 -4.049 14.854 1.00 17.16 98 GLU A O 1
ATOM 721 N N . ARG A 1 99 ? 32.353 -4.915 14.282 1.00 14.70 99 ARG A N 1
ATOM 722 C CA . ARG A 1 99 ? 32.325 -6.052 15.225 1.00 16.00 99 ARG A CA 1
ATOM 723 C C . ARG A 1 99 ? 32.789 -5.466 16.573 1.00 13.41 99 ARG A C 1
ATOM 724 O O . ARG A 1 99 ? 33.218 -4.314 16.673 1.00 14.21 99 ARG A O 1
ATOM 732 N N . ALA A 1 100 ? 32.543 -6.216 17.625 1.00 15.13 100 ALA A N 1
ATOM 733 C CA . ALA A 1 100 ? 33.001 -5.814 18.938 1.00 14.06 100 ALA A CA 1
ATOM 734 C C . ALA A 1 100 ? 34.526 -5.671 18.913 1.00 12.53 100 ALA A C 1
ATOM 735 O O . ALA A 1 100 ? 35.222 -6.370 18.149 1.00 13.64 100 ALA A O 1
ATOM 737 N N . PRO A 1 101 ? 35.067 -4.808 19.733 1.00 13.43 101 PRO A N 1
ATOM 738 C CA . PRO A 1 101 ? 36.527 -4.794 19.881 1.00 13.67 101 PRO A CA 1
ATOM 739 C C . PRO A 1 101 ? 37.017 -6.178 20.243 1.00 13.57 101 PRO A C 1
ATOM 740 O O . PRO A 1 101 ? 36.358 -6.915 20.975 1.00 14.33 101 PRO A O 1
ATOM 744 N N . TRP A 1 102 ? 38.250 -6.463 19.846 1.00 12.68 102 TRP A N 1
ATOM 745 C CA . TRP A 1 102 ? 38.888 -7.662 20.322 1.00 13.61 102 TRP A CA 1
ATOM 746 C C . TRP A 1 102 ? 39.118 -7.580 21.843 1.00 13.26 102 TRP A C 1
ATOM 747 O O . TRP A 1 102 ? 39.383 -6.503 22.334 1.00 13.36 102 TRP A O 1
ATOM 758 N N . THR A 1 103 ? 39.000 -8.710 22.532 1.00 14.96 103 THR A N 1
ATOM 759 C CA . THR A 1 103 ? 39.194 -8.776 23.975 1.00 16.22 103 THR A CA 1
ATOM 760 C C . THR A 1 103 ? 40.192 -9.889 24.270 1.00 13.66 103 THR A C 1
ATOM 761 O O . THR A 1 103 ? 40.309 -10.873 23.576 1.00 14.52 103 THR A O 1
ATOM 765 N N . ALA A 1 104 ? 40.878 -9.665 25.344 1.00 14.86 104 ALA A N 1
ATOM 766 C CA . ALA A 1 104 ? 41.982 -10.531 25.711 1.00 14.81 104 ALA A CA 1
ATOM 767 C C . ALA A 1 104 ? 41.541 -11.882 26.180 1.00 17.90 104 ALA A C 1
ATOM 768 O O . ALA A 1 104 ? 40.527 -11.971 26.848 1.00 19.62 104 ALA A O 1
ATOM 770 N N . GLN A 1 105 ? 42.270 -12.907 25.793 1.00 17.68 105 GLN A N 1
ATOM 771 C CA . GLN A 1 105 ? 42.048 -14.234 26.345 1.00 22.46 105 GLN A CA 1
ATOM 772 C C . GLN A 1 105 ? 43.318 -14.770 26.876 1.00 18.73 105 GLN A C 1
ATOM 773 O O . GLN A 1 105 ? 44.368 -14.158 26.882 1.00 17.07 105 GLN A O 1
ATOM 779 N N . ALA A 1 106 ? 43.206 -16.023 27.362 1.00 20.20 106 ALA A N 1
ATOM 780 C CA . ALA A 1 106 ? 44.344 -16.680 27.958 1.00 21.01 106 ALA A CA 1
ATOM 781 C C . ALA A 1 106 ? 45.511 -16.693 26.999 1.00 16.51 106 ALA A C 1
ATOM 782 O O . ALA A 1 106 ? 45.277 -16.986 25.787 1.00 17.76 106 ALA A O 1
ATOM 784 N N . GLY A 1 107 ? 46.628 -16.292 27.516 1.00 16.42 107 GLY A N 1
ATOM 785 C CA . GLY A 1 107 ? 47.873 -16.205 26.788 1.00 16.96 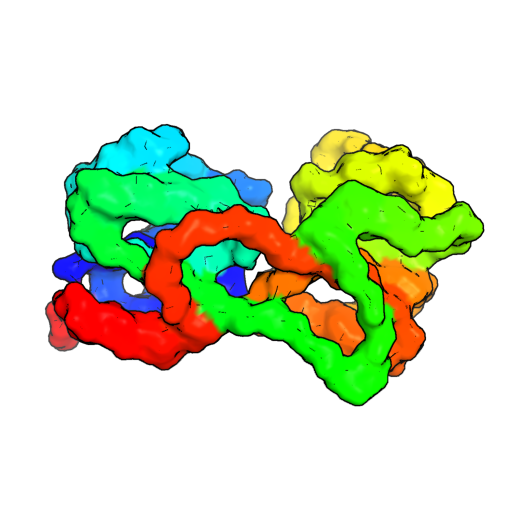107 GLY A CA 1
ATOM 786 C C . GLY A 1 107 ? 48.191 -14.828 26.192 1.00 14.07 107 GLY A C 1
ATOM 787 O O . GLY A 1 107 ? 49.325 -14.598 25.860 1.00 15.52 107 GLY A O 1
ATOM 788 N N . ASP A 1 108 ? 47.177 -13.947 26.040 1.00 12.99 108 ASP A N 1
ATOM 789 C CA . ASP A 1 108 ? 47.422 -12.559 25.538 1.00 12.86 108 ASP A CA 1
ATOM 790 C C . ASP A 1 108 ? 48.175 -11.773 26.578 1.00 13.03 108 ASP A C 1
ATOM 791 O O . ASP A 1 108 ? 47.872 -11.890 27.782 1.00 14.60 108 ASP A O 1
ATOM 796 N N . ARG A 1 109 ? 49.099 -10.936 26.153 1.00 13.00 109 ARG A N 1
ATOM 797 C CA . ARG A 1 109 ? 49.762 -9.990 27.020 1.00 14.81 109 ARG A CA 1
ATOM 798 C C . ARG A 1 109 ? 49.604 -8.610 26.436 1.00 12.19 109 ARG A C 1
ATOM 799 O O . ARG A 1 109 ? 50.401 -8.228 25.559 1.00 13.86 109 ARG A O 1
ATOM 807 N N . TRP A 1 110 ? 48.542 -7.972 26.782 1.00 11.00 110 TRP A N 1
ATOM 808 C CA . TRP A 1 110 ? 48.122 -6.713 26.179 1.00 10.87 110 TRP A CA 1
ATOM 809 C C . TRP A 1 110 ? 48.219 -5.560 27.099 1.00 10.88 110 TRP A C 1
ATOM 810 O O . TRP A 1 110 ? 47.904 -5.685 28.329 1.00 12.89 110 TRP A O 1
ATOM 821 N N . THR A 1 111 ? 48.621 -4.404 26.593 1.00 10.02 111 THR A N 1
ATOM 822 C CA . THR A 1 111 ? 48.384 -3.126 27.272 1.00 10.13 111 THR A CA 1
ATOM 823 C C . THR A 1 111 ? 47.558 -2.263 26.378 1.00 10.76 111 THR A C 1
ATOM 824 O O . THR A 1 111 ? 47.648 -2.399 25.127 1.00 13.76 111 THR A O 1
ATOM 828 N N . HIS A 1 112 ? 46.747 -1.385 26.894 1.00 10.04 112 HIS A N 1
ATOM 829 C CA . HIS A 1 112 ? 45.895 -0.505 26.204 1.00 10.24 112 HIS A CA 1
ATOM 830 C C . HIS A 1 112 ? 46.331 0.916 26.285 1.00 10.19 112 HIS A C 1
ATOM 831 O O . HIS A 1 112 ? 46.803 1.351 27.398 1.00 10.86 112 HIS A O 1
ATOM 838 N N . VAL A 1 113 ? 46.225 1.629 25.204 1.00 10.17 113 VAL A N 1
ATOM 839 C CA . VAL A 1 113 ? 46.523 3.055 25.108 1.00 10.34 113 VAL A CA 1
ATOM 840 C C . VAL A 1 113 ? 45.420 3.734 24.304 1.00 11.43 113 VAL A C 1
ATOM 841 O O . VAL A 1 113 ? 44.730 3.096 23.511 1.00 11.37 113 VAL A O 1
ATOM 845 N N . PRO A 1 114 ? 45.238 5.033 24.521 1.00 11.83 114 PRO A N 1
ATOM 846 C CA . PRO A 1 114 ? 44.059 5.674 23.920 1.00 13.62 114 PRO A CA 1
ATOM 847 C C . PRO A 1 114 ? 44.217 6.036 22.488 1.00 14.20 114 PRO A C 1
ATOM 848 O O . PRO A 1 114 ? 43.143 6.244 21.820 1.00 14.93 114 PRO A O 1
ATOM 852 N N . ASP A 1 115 ? 45.394 6.170 21.959 1.00 12.80 115 ASP A N 1
ATOM 853 C CA . ASP A 1 115 ? 45.609 6.696 20.630 1.00 14.05 115 ASP A CA 1
ATOM 854 C C . ASP A 1 115 ? 47.005 6.385 20.202 1.00 12.70 115 ASP A C 1
ATOM 855 O O . ASP A 1 115 ? 47.792 5.774 20.977 1.00 12.74 115 ASP A O 1
ATOM 860 N N . LEU A 1 116 ? 47.335 6.705 18.962 1.00 13.73 116 LEU A N 1
ATOM 861 C CA . LEU A 1 116 ? 48.596 6.399 18.440 1.00 14.37 116 LEU A CA 1
ATOM 862 C C . LEU A 1 116 ? 49.781 7.024 19.146 1.00 13.62 116 LEU A C 1
ATOM 863 O O . LEU A 1 116 ? 50.814 6.417 19.390 1.00 13.57 116 LEU A O 1
ATOM 868 N N . ALA A 1 117 ? 49.622 8.323 19.519 1.00 14.35 117 ALA A N 1
ATOM 869 C CA . ALA A 1 117 ? 50.732 8.990 20.243 1.00 15.39 117 ALA A CA 1
ATOM 870 C C . ALA A 1 117 ? 51.060 8.306 21.594 1.00 13.42 117 ALA A C 1
ATOM 871 O O . ALA A 1 117 ? 52.170 8.179 21.999 1.00 13.63 117 ALA A O 1
ATOM 873 N N . ALA A 1 118 ? 50.038 7.810 22.241 1.00 13.69 118 ALA A N 1
ATOM 874 C CA . ALA A 1 118 ? 50.253 7.078 23.487 1.00 14.57 118 ALA A CA 1
ATOM 875 C C . ALA A 1 118 ? 50.911 5.723 23.253 1.00 13.67 118 ALA A C 1
ATOM 876 O O . ALA A 1 118 ? 51.681 5.218 24.061 1.00 13.06 118 ALA A O 1
ATOM 878 N N . ALA A 1 119 ? 50.685 5.093 22.063 1.00 12.62 119 ALA A N 1
ATOM 879 C CA . ALA A 1 119 ? 51.380 3.899 21.754 1.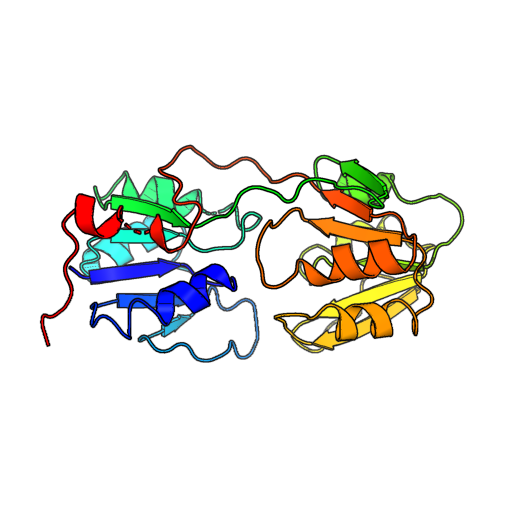00 12.22 119 ALA A CA 1
ATOM 880 C C . ALA A 1 119 ? 52.870 4.142 21.560 1.00 12.82 119 ALA A C 1
ATOM 881 O O . ALA A 1 119 ? 53.712 3.380 21.963 1.00 12.72 119 ALA A O 1
ATOM 883 N N . VAL A 1 120 ? 53.191 5.319 20.906 1.00 12.37 120 VAL A N 1
ATOM 884 C CA . VAL A 1 120 ? 54.576 5.666 20.781 1.00 12.71 120 VAL A CA 1
ATOM 885 C C . VAL A 1 120 ? 55.226 5.815 22.177 1.00 12.97 120 VAL A C 1
ATOM 886 O O . VAL A 1 120 ? 56.293 5.272 22.438 1.00 12.84 120 VAL A O 1
ATOM 890 N N . ALA A 1 121 ? 54.532 6.536 23.080 1.00 12.76 121 ALA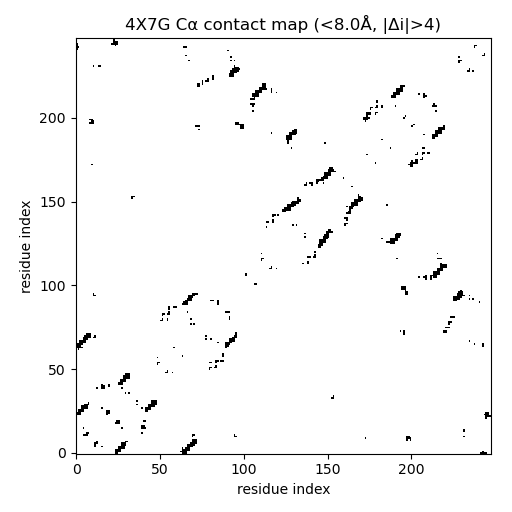 A N 1
ATOM 891 C CA . ALA A 1 121 ? 55.030 6.720 24.472 1.00 13.06 121 ALA A CA 1
ATOM 892 C C . ALA A 1 121 ? 55.131 5.459 25.218 1.00 12.63 121 ALA A C 1
ATOM 893 O O . ALA A 1 121 ? 55.865 5.401 26.216 1.00 14.18 121 ALA A O 1
ATOM 895 N N . ALA A 1 122 ? 54.401 4.391 24.860 1.00 12.45 122 ALA A N 1
ATOM 896 C CA . ALA A 1 122 ? 54.429 3.109 25.534 1.00 13.00 122 ALA A CA 1
ATOM 897 C C . ALA A 1 122 ? 55.611 2.292 25.261 1.00 13.25 122 ALA A C 1
ATOM 898 O O . ALA A 1 122 ? 55.918 1.337 25.985 1.00 15.43 122 ALA A O 1
ATOM 900 N N . LEU A 1 123 ? 56.275 2.540 24.116 1.00 13.04 123 LEU A N 1
ATOM 901 C CA . LEU A 1 123 ? 57.398 1.720 23.757 1.00 13.99 123 LEU A CA 1
ATOM 902 C C . LEU A 1 123 ? 58.553 1.863 24.772 1.00 16.24 123 LEU A C 1
ATOM 903 O O . LEU A 1 123 ? 58.697 2.989 25.307 1.00 16.73 123 LEU A O 1
ATOM 908 N N . PRO A 1 124 ? 59.296 0.833 24.983 1.00 15.31 124 PRO A N 1
ATOM 909 C CA . PRO A 1 124 ? 60.433 0.977 25.925 1.00 17.47 124 PRO A CA 1
ATOM 910 C C . PRO A 1 124 ? 61.478 1.920 25.440 1.00 18.77 124 PRO A C 1
ATOM 911 O O . PRO A 1 124 ? 61.591 2.274 24.259 1.00 16.91 124 PRO A O 1
ATOM 915 N N . GLN A 1 125 ? 62.331 2.397 26.395 1.00 19.32 125 GLN A N 1
ATOM 916 C CA . GLN A 1 125 ? 63.403 3.243 26.015 1.00 18.95 125 GLN A CA 1
ATOM 917 C C . GLN A 1 125 ? 64.539 2.572 25.186 1.00 16.37 125 GLN A C 1
ATOM 918 O O . GLN A 1 125 ? 65.011 3.126 24.216 1.00 19.02 125 GLN A O 1
ATOM 924 N N . ALA A 1 126 ? 64.954 1.440 25.649 1.00 16.17 126 ALA A N 1
ATOM 925 C CA . ALA A 1 126 ? 66.033 0.666 24.996 1.00 18.27 126 ALA A CA 1
ATOM 926 C C . ALA A 1 126 ? 65.521 0.133 23.657 1.00 17.11 126 ALA A C 1
ATOM 927 O O . ALA A 1 126 ? 64.319 -0.287 23.570 1.00 15.93 126 ALA A O 1
ATOM 929 N N . PRO A 1 127 ? 66.361 0.224 22.677 1.00 17.26 127 PRO A N 1
ATOM 930 C CA . PRO A 1 127 ? 65.896 -0.237 21.349 1.00 15.63 127 PRO A CA 1
ATOM 931 C C . PRO A 1 127 ? 65.299 -1.645 21.329 1.00 15.45 127 PRO A C 1
ATOM 932 O O . PRO A 1 127 ? 65.793 -2.639 21.911 1.00 16.44 127 PRO A O 1
ATOM 936 N N . ALA A 1 128 ? 64.166 -1.734 20.627 1.00 14.42 128 ALA A N 1
ATOM 937 C CA . ALA A 1 128 ? 63.352 -2.954 20.511 1.00 14.53 128 ALA A CA 1
ATOM 938 C C . ALA A 1 128 ? 63.137 -3.246 19.019 1.00 11.56 128 ALA A C 1
ATOM 939 O O . ALA A 1 128 ? 63.650 -2.530 18.186 1.00 13.48 128 ALA A O 1
ATOM 941 N N . ARG A 1 129 ? 62.361 -4.303 18.754 1.00 12.07 129 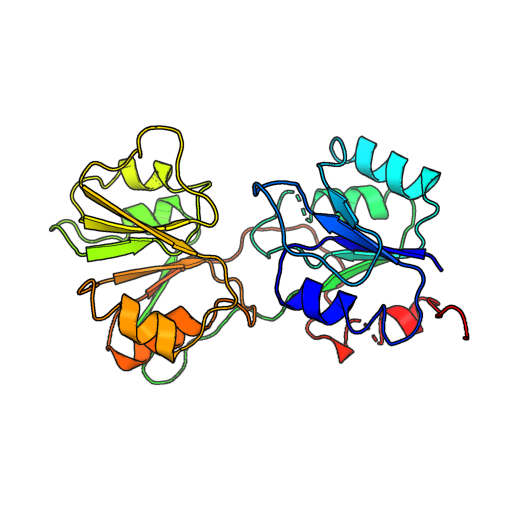ARG A N 1
ATOM 942 C CA . ARG A 1 129 ? 62.065 -4.724 17.372 1.00 10.73 129 ARG A CA 1
ATOM 943 C C . ARG A 1 129 ? 60.541 -4.742 17.251 1.00 10.11 129 ARG A C 1
ATOM 944 O O . ARG A 1 129 ? 59.908 -5.673 17.709 1.00 10.82 129 ARG A O 1
ATOM 952 N N . VAL A 1 130 ? 60.030 -3.655 16.730 1.00 10.30 130 VAL A N 1
ATOM 953 C CA . VAL A 1 130 ? 58.583 -3.379 16.862 1.00 9.72 130 VAL A CA 1
ATOM 954 C C . VAL A 1 130 ? 57.850 -3.526 15.561 1.00 10.55 130 VAL A C 1
ATOM 955 O O . VAL A 1 130 ? 58.235 -2.888 14.586 1.00 11.04 130 VAL A O 1
ATOM 959 N N . PHE A 1 131 ? 56.827 -4.387 15.555 1.00 10.30 131 PHE A N 1
ATOM 960 C CA . PHE A 1 131 ? 55.969 -4.500 14.400 1.00 10.24 131 PHE A CA 1
ATOM 961 C C . PHE A 1 131 ? 54.926 -3.415 14.450 1.00 9.82 131 PHE A C 1
ATOM 962 O O . PHE A 1 131 ? 54.015 -3.472 15.365 1.00 9.99 131 PHE A O 1
ATOM 970 N N . LEU A 1 132 ? 55.017 -2.356 13.639 1.00 9.54 132 LEU A N 1
ATOM 971 C CA . LEU A 1 132 ? 54.016 -1.307 13.559 1.00 10.46 132 LEU A CA 1
ATOM 972 C C . LEU A 1 132 ? 52.965 -1.730 12.652 1.00 10.20 132 LEU A C 1
ATOM 973 O O . LEU A 1 132 ? 52.940 -1.343 11.473 1.00 11.90 132 LEU A O 1
ATOM 978 N N . ALA A 1 133 ? 52.021 -2.522 13.130 1.00 9.78 133 ALA A N 1
ATOM 979 C CA . ALA A 1 133 ? 51.002 -3.103 12.321 1.00 10.36 133 ALA A CA 1
ATOM 980 C C . ALA A 1 133 ? 49.834 -2.224 12.191 1.00 10.83 133 ALA A C 1
ATOM 981 O O . ALA A 1 133 ? 48.691 -2.577 12.470 1.00 12.80 133 ALA A O 1
ATOM 983 N N . ILE A 1 134 ? 50.089 -0.987 11.735 1.00 11.02 134 ILE A N 1
ATOM 984 C CA . ILE A 1 134 ? 49.190 0.134 11.728 1.00 12.71 134 ILE A CA 1
ATOM 985 C C . ILE A 1 134 ? 49.119 0.758 10.372 1.00 13.61 134 ILE A C 1
ATOM 986 O O . ILE A 1 134 ? 48.431 1.807 10.232 1.00 14.87 134 ILE A O 1
ATOM 991 N N . GLY A 1 135 ? 49.658 0.151 9.341 1.00 12.39 135 GLY A N 1
ATOM 992 C CA . GLY A 1 135 ? 49.451 0.679 8.006 1.00 15.19 135 GLY A CA 1
ATOM 993 C C . GLY A 1 135 ? 50.420 1.733 7.714 1.00 14.47 135 GLY A C 1
ATOM 994 O O . GLY A 1 135 ? 51.614 1.734 8.069 1.00 14.37 135 GLY A O 1
ATOM 995 N N . LYS A 1 136 ? 49.993 2.727 6.925 1.00 14.28 136 LYS A N 1
ATOM 996 C CA . LYS A 1 136 ? 50.814 3.777 6.455 1.00 14.96 136 LYS A CA 1
ATOM 997 C C . LYS A 1 136 ? 50.551 5.168 7.033 1.00 14.77 136 LYS A C 1
ATOM 998 O O . LYS A 1 136 ? 51.466 5.987 7.082 1.00 16.28 136 LYS A O 1
ATOM 1004 N N . GLN A 1 137 ? 49.326 5.494 7.323 1.00 14.40 137 GLN A N 1
ATOM 1005 C CA . GLN A 1 137 ? 48.990 6.931 7.489 1.00 16.33 137 GLN A CA 1
ATOM 1006 C C . GLN A 1 137 ? 49.675 7.537 8.671 1.00 16.41 137 GLN A C 1
ATOM 1007 O O . GLN A 1 137 ? 49.913 8.776 8.655 1.00 18.52 137 GLN A O 1
ATOM 1013 N N . HIS A 1 138 ? 49.914 6.772 9.742 1.00 15.58 138 HIS A N 1
ATOM 1014 C CA . HIS A 1 138 ? 50.390 7.311 11.003 1.00 17.97 138 HIS A CA 1
ATOM 1015 C C . HIS A 1 138 ? 51.729 6.847 11.398 1.00 18.47 138 HIS A C 1
ATOM 1016 O O . HIS A 1 138 ? 52.182 7.034 12.527 1.00 17.09 138 HIS A O 1
ATOM 1023 N N . LEU A 1 139 ? 52.475 6.280 10.448 1.00 18.90 139 LEU A N 1
ATOM 1024 C CA . LEU A 1 139 ? 53.890 5.868 10.752 1.00 20.77 139 LEU A CA 1
ATOM 1025 C C . LEU A 1 139 ? 54.721 6.933 11.173 1.00 18.71 139 LEU A C 1
ATOM 1026 O O . LEU A 1 139 ? 55.664 6.746 12.026 1.00 18.65 139 LEU A O 1
ATOM 1031 N N . ARG A 1 140 ? 54.503 8.152 10.698 1.00 19.82 140 ARG A N 1
ATOM 1032 C CA . ARG A 1 140 ? 55.283 9.249 11.072 1.00 19.16 140 ARG A CA 1
ATOM 1033 C C . ARG A 1 140 ? 55.259 9.550 12.580 1.00 18.81 140 ARG A C 1
ATOM 1034 O O . ARG A 1 140 ? 56.158 10.115 13.137 1.00 17.56 140 ARG A O 1
ATOM 1042 N N . ASP A 1 141 ? 54.185 9.180 13.255 1.00 16.36 141 ASP A N 1
ATOM 1043 C CA . ASP A 1 141 ? 54.116 9.414 14.692 1.00 15.45 141 ASP A CA 1
ATOM 1044 C C . ASP A 1 141 ? 55.303 8.788 15.441 1.00 14.19 141 ASP A C 1
ATOM 1045 O O . ASP A 1 141 ? 55.822 9.228 16.435 1.00 14.57 141 ASP A O 1
ATOM 1050 N N . PHE A 1 142 ? 55.773 7.605 14.916 1.00 12.17 142 PHE A N 1
ATOM 1051 C CA . PHE A 1 142 ? 56.839 6.850 15.530 1.00 12.57 142 PHE A CA 1
ATOM 1052 C C . PHE A 1 142 ? 58.232 7.365 15.306 1.00 12.53 142 PHE A C 1
ATOM 1053 O O . PHE A 1 142 ? 59.168 6.932 15.894 1.00 12.65 142 PHE A O 1
ATOM 1061 N N . SER A 1 143 ? 58.295 8.439 14.506 1.00 11.85 143 SER A N 1
ATOM 1062 C CA . SER A 1 143 ? 59.491 9.223 14.395 1.00 14.97 143 SER A CA 1
ATOM 1063 C C . SER A 1 143 ? 59.806 9.946 15.686 1.00 13.24 143 SER A C 1
ATOM 1064 O O . SER A 1 143 ? 60.934 10.403 15.865 1.00 15.99 143 SER A O 1
ATOM 1067 N N . ALA A 1 144 ? 58.909 9.935 16.636 1.00 14.19 144 ALA A N 1
ATOM 1068 C CA . ALA A 1 144 ? 59.211 10.422 17.997 1.00 15.74 144 ALA A CA 1
ATOM 1069 C C . ALA A 1 144 ? 59.895 9.394 18.858 1.00 15.59 144 ALA A C 1
ATOM 1070 O O . ALA A 1 144 ? 60.407 9.680 19.937 1.00 18.99 144 ALA A O 1
ATOM 1072 N N . ALA A 1 145 ? 59.987 8.130 18.380 1.00 14.68 145 ALA A N 1
ATOM 1073 C CA . ALA A 1 145 ? 60.754 7.098 19.041 1.00 13.90 145 ALA A CA 1
ATOM 1074 C C . ALA A 1 145 ? 61.651 6.452 18.018 1.00 14.46 145 ALA A C 1
ATOM 1075 O O . ALA A 1 145 ? 61.501 5.209 17.644 1.00 14.26 145 ALA A O 1
ATOM 1077 N N . PRO A 1 146 ? 62.619 7.148 17.442 1.00 15.00 146 PRO A N 1
ATOM 1078 C CA . PRO A 1 146 ? 63.370 6.665 16.293 1.00 16.37 146 PRO A CA 1
ATOM 1079 C C . PRO A 1 146 ? 64.350 5.613 16.597 1.00 16.38 146 PRO A C 1
ATOM 1080 O O . PRO A 1 146 ? 64.909 5.038 15.590 1.00 16.62 146 PRO A O 1
ATOM 1084 N N . GLN A 1 147 ? 64.679 5.342 17.820 1.00 15.67 147 GLN A N 1
ATOM 1085 C CA . GLN A 1 147 ? 65.720 4.409 18.212 1.00 15.25 147 GLN A CA 1
ATOM 1086 C C . GLN A 1 147 ? 65.449 2.921 17.892 1.00 15.76 147 GLN A C 1
ATOM 1087 O O . GLN A 1 147 ? 66.365 2.064 17.937 1.00 16.22 147 GLN A O 1
ATOM 1093 N N . HIS A 1 148 ? 64.173 2.574 17.723 1.00 13.57 148 HIS A N 1
ATOM 1094 C CA . HIS A 1 148 ? 63.800 1.149 17.536 1.00 14.27 148 HIS A CA 1
ATOM 1095 C C . HIS A 1 148 ? 64.084 0.699 16.112 1.00 13.03 148 HIS A C 1
ATOM 1096 O O . HIS A 1 148 ? 64.072 1.534 15.200 1.00 13.49 148 HIS A O 1
ATOM 1103 N N . HIS A 1 149 ? 64.150 -0.630 15.987 1.00 12.87 149 HIS A N 1
ATOM 1104 C CA . HIS A 1 149 ? 63.947 -1.202 14.638 1.00 11.80 149 HIS A CA 1
ATOM 1105 C C . HIS A 1 149 ? 62.438 -1.422 14.425 1.00 11.13 149 HIS A C 1
ATOM 1106 O O . HIS A 1 149 ? 61.827 -2.039 15.320 1.00 12.30 149 HIS A O 1
ATOM 1113 N N . TYR A 1 150 ? 61.920 -0.971 13.348 1.00 11.02 150 TYR A N 1
ATOM 1114 C CA . TYR A 1 150 ? 60.539 -1.089 13.020 1.00 10.81 150 TYR A CA 1
ATOM 1115 C C . TYR A 1 150 ? 60.335 -2.014 11.829 1.00 10.44 150 TYR A C 1
ATOM 1116 O O . TYR A 1 150 ? 61.061 -1.909 10.807 1.00 11.89 150 TYR A O 1
ATOM 1125 N N . LEU A 1 151 ? 59.354 -2.873 11.928 1.00 10.38 151 LEU A N 1
ATOM 1126 C CA . LEU A 1 151 ? 58.803 -3.625 10.797 1.00 9.61 151 LEU A CA 1
ATOM 1127 C C . LEU A 1 151 ? 57.539 -2.968 10.357 1.00 10.14 151 LEU A C 1
ATOM 1128 O O . LEU A 1 151 ? 56.637 -2.748 11.245 1.00 11.05 151 LEU A O 1
ATOM 1133 N N . LEU A 1 152 ? 57.377 -2.646 9.138 1.00 9.37 152 LEU A N 1
ATOM 1134 C CA . LEU A 1 152 ? 56.203 -2.013 8.565 1.00 10.31 152 LEU A CA 1
ATOM 1135 C C . LEU A 1 152 ? 55.532 -2.972 7.612 1.00 10.08 152 LEU A C 1
ATOM 1136 O O . LEU A 1 152 ? 56.195 -3.888 7.057 1.00 10.93 152 LEU A O 1
ATOM 1141 N N . ARG A 1 153 ? 54.246 -2.845 7.405 1.00 10.12 153 ARG A N 1
ATOM 1142 C CA . ARG A 1 153 ? 53.503 -3.660 6.427 1.00 10.86 153 ARG A CA 1
ATOM 1143 C C . ARG A 1 153 ? 52.603 -2.663 5.657 1.00 11.34 153 ARG A C 1
ATOM 1144 O O . ARG A 1 153 ? 51.715 -2.084 6.254 1.00 11.63 153 ARG A O 1
ATOM 1152 N N . LEU A 1 154 ? 52.879 -2.518 4.400 1.00 11.73 154 LEU A N 1
ATOM 1153 C CA . LEU A 1 154 ? 52.319 -1.491 3.548 1.00 11.90 154 LEU A CA 1
ATOM 1154 C C . LEU A 1 154 ? 51.650 -2.125 2.345 1.00 12.23 154 LEU A C 1
ATOM 1155 O O . LEU A 1 154 ? 52.169 -3.067 1.770 1.00 12.09 154 LEU A O 1
ATOM 1160 N N . VAL A 1 155 ? 50.456 -1.629 1.962 1.00 11.96 155 VAL A N 1
ATOM 1161 C CA . VAL A 1 155 ? 49.779 -2.139 0.770 1.00 12.81 155 VAL A CA 1
ATOM 1162 C C . VAL A 1 155 ? 50.583 -1.907 -0.520 1.00 12.66 155 VAL A C 1
ATOM 1163 O O . VAL A 1 155 ? 50.654 -2.801 -1.369 1.00 14.35 155 VAL A O 1
ATOM 1167 N N . ASP A 1 156 ? 51.111 -0.697 -0.592 1.00 13.54 156 ASP A N 1
ATOM 1168 C CA . ASP A 1 156 ? 51.862 -0.254 -1.833 1.00 15.09 156 ASP A CA 1
ATOM 1169 C C . ASP A 1 156 ? 53.278 0.043 -1.473 1.00 14.64 156 ASP A C 1
ATOM 1170 O O . ASP A 1 156 ? 53.585 0.502 -0.391 1.00 15.70 156 ASP A O 1
ATOM 1175 N N . PRO A 1 157 ? 54.199 -0.121 -2.441 1.00 16.92 157 PRO A N 1
ATOM 1176 C CA . PRO A 1 157 ? 55.561 0.315 -2.127 1.00 17.54 157 PRO A CA 1
ATOM 1177 C C . PRO A 1 157 ? 55.646 1.811 -1.802 1.00 17.13 157 PRO A C 1
ATOM 1178 O O . PRO A 1 157 ? 54.967 2.598 -2.450 1.00 19.87 157 PRO A O 1
ATOM 1182 N N . PRO A 1 158 ? 56.465 2.226 -0.836 1.00 20.75 158 PRO A N 1
ATOM 1183 C CA . PRO A 1 158 ? 56.634 3.650 -0.534 1.00 21.16 158 PRO A CA 1
ATOM 1184 C C . PRO A 1 158 ? 57.253 4.409 -1.717 1.00 23.45 158 PRO A C 1
ATOM 1185 O O . PRO A 1 158 ? 57.998 3.842 -2.460 1.00 24.97 158 PRO A O 1
ATOM 1189 N N . GLU A 1 159 ? 56.878 5.679 -1.869 1.00 31.24 159 GLU A N 1
ATOM 1190 C CA . GLU A 1 159 ? 57.513 6.510 -2.902 1.00 36.55 159 GLU A CA 1
ATOM 1191 C C . GLU A 1 159 ? 58.538 7.302 -2.116 1.00 47.18 159 GLU A C 1
ATOM 1192 O O . GLU A 1 159 ? 59.749 6.990 -2.144 1.00 46.36 159 GLU A O 1
ATOM 1198 N N . GLY A 1 160 ? 58.040 8.186 -1.264 1.00 44.80 160 GLY A N 1
ATOM 1199 C CA . GLY A 1 160 ? 58.937 8.951 -0.370 1.00 39.27 160 GLY A CA 1
ATOM 1200 C C . GLY A 1 160 ? 59.870 8.179 0.592 1.00 32.33 160 GLY A C 1
ATOM 1201 O O . GLY A 1 160 ? 59.681 6.987 0.881 1.00 31.96 160 GLY A O 1
ATOM 1202 N N . PRO A 1 161 ? 60.886 8.875 1.103 1.00 29.30 161 PRO A N 1
ATOM 1203 C CA . PRO A 1 161 ? 61.664 8.346 2.168 1.00 29.47 161 PRO A CA 1
ATOM 1204 C C . PRO A 1 161 ? 60.720 8.016 3.365 1.00 28.87 161 PRO A C 1
ATOM 1205 O O . PRO A 1 161 ? 59.687 8.712 3.633 1.00 31.35 161 PRO A O 1
ATOM 1209 N N . LEU A 1 162 ? 61.087 6.975 4.061 1.00 25.22 162 LEU A N 1
ATOM 1210 C CA . LEU A 1 162 ? 60.404 6.618 5.319 1.00 23.42 162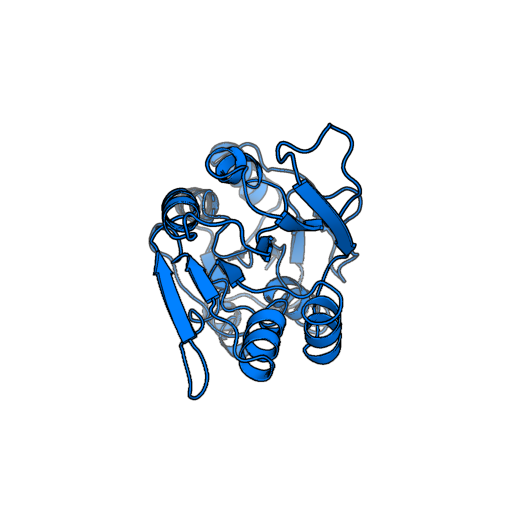 LEU A CA 1
ATOM 1211 C C . LEU A 1 162 ? 60.876 7.496 6.459 1.00 24.37 162 LEU A C 1
ATOM 1212 O O . LEU A 1 162 ? 62.083 7.752 6.564 1.00 27.07 162 LEU A O 1
ATOM 1217 N N . PRO A 1 163 ? 59.947 7.822 7.405 1.00 21.40 163 PRO A N 1
ATOM 1218 C CA . PRO A 1 163 ? 60.247 8.784 8.493 1.00 24.85 163 PRO A CA 1
ATOM 1219 C C . PRO A 1 163 ? 60.919 8.129 9.680 1.00 20.13 163 PRO A C 1
ATOM 1220 O O . PRO A 1 163 ? 61.021 8.710 10.797 1.00 22.86 163 PRO A O 1
ATOM 1224 N N . LEU A 1 164 ? 61.486 6.897 9.412 1.00 20.04 164 LEU A N 1
ATOM 1225 C CA . LEU A 1 164 ? 61.945 6.129 10.506 1.00 16.55 164 LEU A CA 1
ATOM 1226 C C . LEU A 1 164 ? 63.372 5.670 10.259 1.00 17.52 164 LEU A C 1
ATOM 1227 O O . LEU A 1 164 ? 63.597 5.184 9.118 1.00 20.74 164 LEU A O 1
ATOM 1232 N N . PRO A 1 165 ? 64.378 5.868 11.021 1.00 15.97 165 PRO A N 1
ATOM 1233 C CA . PRO A 1 165 ? 65.746 5.616 10.492 1.00 18.47 165 PRO A CA 1
ATOM 1234 C C . PRO A 1 165 ? 66.051 4.153 10.386 1.00 17.25 165 PRO A C 1
ATOM 1235 O O . PRO A 1 165 ? 67.064 3.834 9.724 1.00 17.80 165 PRO A O 1
ATOM 1239 N N . ASP A 1 166 ? 65.415 3.290 11.152 1.00 13.96 166 ASP A N 1
ATOM 1240 C CA . ASP A 1 166 ? 65.667 1.822 11.138 1.00 13.73 166 ASP A CA 1
ATOM 1241 C C . ASP A 1 166 ? 64.349 1.094 10.900 1.00 12.98 166 ASP A C 1
ATOM 1242 O O . ASP A 1 166 ? 63.586 0.879 11.860 1.00 12.84 166 ASP A O 1
ATOM 1247 N N . ALA A 1 167 ? 64.071 0.824 9.641 1.00 12.49 167 ALA A N 1
ATOM 1248 C CA . ALA A 1 167 ? 62.813 0.199 9.311 1.00 12.68 167 ALA A CA 1
ATOM 1249 C C . ALA A 1 167 ? 62.901 -0.610 8.020 1.00 12.63 167 ALA A C 1
ATOM 1250 O O . ALA A 1 167 ? 63.662 -0.229 7.122 1.00 13.63 167 ALA A O 1
ATOM 1252 N N . ARG A 1 168 ? 62.160 -1.700 7.999 1.00 12.12 168 ARG A N 1
ATOM 1253 C CA . ARG A 1 168 ? 61.999 -2.526 6.809 1.00 13.25 168 ARG A CA 1
ATOM 1254 C C . ARG A 1 168 ? 60.532 -2.617 6.557 1.00 12.70 168 ARG A C 1
ATOM 1255 O O . ARG A 1 168 ? 59.770 -2.812 7.555 1.00 12.89 168 ARG A O 1
ATOM 1263 N N . ALA A 1 169 ? 60.085 -2.537 5.298 1.00 12.14 169 ALA A N 1
ATOM 1264 C CA . ALA A 1 169 ? 58.667 -2.780 4.986 1.00 12.83 169 ALA A CA 1
ATOM 1265 C C . ALA A 1 169 ? 58.419 -4.075 4.259 1.00 12.57 169 ALA A C 1
ATOM 1266 O O . ALA A 1 169 ? 59.107 -4.321 3.207 1.00 15.87 169 ALA A O 1
ATOM 1268 N N . VAL A 1 170 ? 57.379 -4.769 4.616 1.00 12.47 170 VAL A N 1
ATOM 1269 C CA . VAL A 1 170 ? 56.813 -5.821 3.754 1.00 12.89 170 VAL A CA 1
ATOM 1270 C C . VAL A 1 170 ? 55.669 -5.222 2.999 1.00 13.12 170 VAL A C 1
ATOM 1271 O O . VAL A 1 170 ? 54.907 -4.425 3.547 1.00 12.73 170 VAL A O 1
ATOM 1275 N N . ILE A 1 171 ? 55.555 -5.525 1.724 1.00 12.29 171 ILE A N 1
ATOM 1276 C CA . ILE A 1 171 ? 54.488 -4.988 0.869 1.00 12.84 171 ILE A CA 1
ATOM 1277 C C . ILE A 1 171 ? 53.437 -6.083 0.725 1.00 12.78 171 ILE A C 1
ATOM 1278 O O . ILE A 1 171 ? 53.691 -7.135 0.123 1.00 14.45 171 ILE A O 1
ATOM 1283 N N . ALA A 1 172 ? 52.295 -5.910 1.354 1.00 12.40 172 ALA A N 1
ATOM 1284 C CA . ALA A 1 172 ? 51.249 -6.945 1.437 1.00 14.26 172 ALA A CA 1
ATOM 1285 C C . ALA A 1 172 ? 49.955 -6.364 1.804 1.00 13.24 172 ALA A C 1
ATOM 1286 O O . ALA A 1 172 ? 49.918 -5.330 2.500 1.00 13.78 172 ALA A O 1
ATOM 1288 N N . ARG A 1 173 ? 48.866 -6.997 1.405 1.00 15.76 173 ARG A N 1
ATOM 1289 C CA . ARG A 1 173 ? 47.548 -6.575 1.896 1.00 15.25 173 ARG A CA 1
ATOM 1290 C C . ARG A 1 173 ? 46.920 -7.862 2.411 1.00 13.94 173 ARG A C 1
ATOM 1291 O O . ARG A 1 173 ? 47.221 -8.985 1.981 1.00 16.72 173 ARG A O 1
ATOM 1299 N N . GLY A 1 174 ? 46.028 -7.689 3.341 1.00 13.34 174 GLY A N 1
ATOM 1300 C CA . GLY A 1 174 ? 45.339 -8.837 3.934 1.00 14.26 174 GLY A CA 1
ATOM 1301 C C . GLY A 1 174 ? 44.154 -9.307 3.066 1.00 14.56 174 GLY A C 1
ATOM 1302 O O . GLY A 1 174 ? 44.017 -8.828 1.924 1.00 17.40 174 GLY A O 1
ATOM 1303 N N . PRO A 1 175 ? 43.368 -10.204 3.577 1.00 13.50 175 PRO A N 1
ATOM 1304 C CA . PRO A 1 175 ? 43.388 -10.736 4.961 1.00 13.21 175 PRO A CA 1
ATOM 1305 C C . PRO A 1 175 ? 44.632 -11.498 5.300 1.00 12.93 175 PRO A C 1
ATOM 1306 O O . PRO A 1 175 ? 45.208 -12.187 4.441 1.00 14.65 175 PRO A O 1
ATOM 1310 N N . PHE A 1 176 ? 45.035 -11.428 6.536 1.00 11.25 176 PHE A N 1
ATOM 1311 C CA . PHE A 1 176 ? 46.218 -12.086 7.019 1.00 12.28 176 PHE A CA 1
ATOM 1312 C C . PHE A 1 176 ? 45.829 -13.337 7.744 1.00 12.09 176 PHE A C 1
ATOM 1313 O O . PHE A 1 176 ? 44.738 -13.450 8.275 1.00 11.59 176 PHE A O 1
ATOM 1321 N N . THR A 1 177 ? 46.741 -14.273 7.805 1.00 11.53 177 THR A N 1
ATOM 1322 C CA . THR A 1 177 ? 46.559 -15.515 8.403 1.00 11.90 177 THR A CA 1
ATOM 1323 C C . THR A 1 177 ? 47.465 -15.659 9.582 1.00 11.63 177 THR A C 1
ATOM 1324 O O . THR A 1 177 ? 48.543 -15.169 9.635 1.00 11.48 177 THR A O 1
ATOM 1328 N N . VAL A 1 178 ? 47.062 -16.566 10.523 1.00 12.01 178 VAL A N 1
ATOM 1329 C CA . VAL A 1 178 ? 47.871 -16.888 11.624 1.00 11.99 178 VAL A CA 1
ATOM 1330 C C . VAL A 1 178 ? 49.220 -17.480 11.237 1.00 12.27 178 VAL A C 1
ATOM 1331 O O . VAL A 1 178 ? 50.267 -17.135 11.762 1.00 12.97 178 VAL A O 1
ATOM 1335 N N . GLN A 1 179 ? 49.238 -18.425 10.278 1.00 11.70 179 GLN A N 1
ATOM 1336 C CA . GLN A 1 179 ? 50.474 -18.990 9.819 1.00 12.58 179 GLN A CA 1
ATOM 1337 C C . GLN A 1 179 ? 51.399 -17.932 9.222 1.00 11.14 179 GLN A C 1
ATOM 1338 O O . GLN A 1 179 ? 52.583 -17.954 9.437 1.00 12.03 179 GLN A O 1
ATOM 1344 N N . GLY A 1 180 ? 50.832 -17.091 8.395 1.00 11.93 180 GLY A N 1
ATOM 1345 C CA . GLY A 1 180 ? 51.608 -16.080 7.713 1.00 11.44 180 GLY A CA 1
ATOM 1346 C C . GLY A 1 180 ? 52.233 -15.057 8.690 1.00 11.85 180 GLY A C 1
ATOM 1347 O O . GLY A 1 180 ? 53.396 -14.778 8.644 1.00 12.28 180 GLY A O 1
ATOM 1348 N N . ASP A 1 181 ? 51.391 -14.615 9.659 1.00 10.94 181 ASP A N 1
ATOM 1349 C CA . ASP A 1 181 ? 51.904 -13.627 10.624 1.00 11.23 181 ASP A CA 1
ATOM 1350 C C . ASP A 1 181 ? 52.824 -14.208 11.606 1.00 11.37 181 ASP A C 1
ATOM 1351 O O . ASP A 1 181 ? 53.780 -13.584 12.080 1.00 12.60 181 ASP A O 1
ATOM 1356 N N . THR A 1 182 ? 52.663 -15.516 11.955 1.00 12.34 182 THR A N 1
ATOM 1357 C CA . THR A 1 182 ? 53.624 -16.196 12.788 1.00 13.29 182 THR A CA 1
ATOM 1358 C C . THR A 1 182 ? 54.972 -16.211 12.103 1.00 13.10 182 THR A C 1
ATOM 1359 O O . THR A 1 182 ? 56.014 -15.892 12.714 1.00 13.68 182 THR A O 1
ATOM 1363 N N . GLU A 1 183 ? 55.040 -16.579 10.840 1.00 13.03 183 GLU A N 1
ATOM 1364 C CA . GLU A 1 183 ? 56.308 -16.637 10.153 1.00 14.59 183 GLU A CA 1
ATOM 1365 C C . GLU A 1 183 ? 56.943 -15.275 10.056 1.00 13.80 183 GLU A C 1
ATOM 1366 O O . GLU A 1 183 ? 58.158 -15.152 10.207 1.00 13.98 183 GLU A O 1
ATOM 1372 N N . LEU A 1 184 ? 56.181 -14.230 9.803 1.00 13.10 184 LEU A N 1
ATOM 1373 C CA . LEU A 1 184 ? 56.723 -12.883 9.760 1.00 13.31 184 LEU A CA 1
ATOM 1374 C C . LEU A 1 184 ? 57.307 -12.453 11.094 1.00 12.73 184 LEU A C 1
ATOM 1375 O O . LEU A 1 184 ? 58.415 -11.950 11.141 1.00 13.10 184 LEU A O 1
ATOM 1380 N N . LEU A 1 185 ? 56.556 -12.623 12.142 1.00 11.77 185 LEU A N 1
ATOM 1381 C CA . LEU A 1 185 ? 57.050 -12.165 13.452 1.00 11.96 185 LEU A CA 1
ATOM 1382 C C . LEU A 1 185 ? 58.279 -12.941 13.863 1.00 13.26 185 LEU A C 1
ATOM 1383 O O . LEU A 1 185 ? 59.198 -12.398 14.494 1.00 14.18 185 LEU A O 1
ATOM 1388 N N . ARG A 1 186 ? 58.303 -14.272 13.559 1.00 14.05 186 ARG A N 1
ATOM 1389 C CA A ARG A 1 186 ? 59.579 -15.032 13.747 0.50 15.19 186 ARG A CA 1
ATOM 1390 C CA B ARG A 1 186 ? 59.582 -15.038 13.741 0.50 14.73 186 ARG A CA 1
ATOM 1391 C C . ARG A 1 186 ? 60.752 -14.535 12.907 1.00 15.28 186 ARG A C 1
ATOM 1392 O O . ARG A 1 186 ? 61.863 -14.276 13.413 1.00 16.73 186 ARG A O 1
ATOM 1407 N N . SER A 1 187 ? 60.563 -14.440 11.656 1.00 16.57 187 SER A N 1
ATOM 1408 C CA . SER A 1 187 ? 61.656 -14.098 10.746 1.00 18.55 187 SER A CA 1
ATOM 1409 C C . SER A 1 187 ? 62.267 -12.730 11.047 1.00 19.29 187 SER A C 1
ATOM 1410 O O . SER A 1 187 ? 63.511 -12.537 11.019 1.00 19.43 187 SER A O 1
ATOM 1413 N N . GLU A 1 188 ? 61.429 -11.807 11.534 1.00 16.27 188 GLU A N 1
ATOM 1414 C CA . GLU A 1 188 ? 61.880 -10.509 11.913 1.00 16.06 188 GLU A CA 1
ATOM 1415 C C . GLU A 1 188 ? 62.305 -10.401 13.356 1.00 14.57 188 GLU A C 1
ATOM 1416 O O . GLU A 1 188 ? 62.663 -9.292 13.780 1.00 15.94 188 GLU A O 1
ATOM 1422 N N . THR A 1 189 ? 62.228 -11.465 14.096 1.00 14.40 189 THR A N 1
ATOM 1423 C CA . THR A 1 189 ? 62.556 -11.445 15.533 1.00 16.40 189 THR A CA 1
ATOM 1424 C C . THR A 1 189 ? 61.945 -10.264 16.276 1.00 14.39 189 THR A C 1
ATOM 1425 O O . THR A 1 189 ? 62.572 -9.615 17.105 1.00 15.71 189 THR A O 1
ATOM 1429 N N . ILE A 1 190 ? 60.637 -10.100 16.079 1.00 12.89 190 ILE A N 1
ATOM 1430 C CA . ILE A 1 190 ? 59.894 -9.002 16.707 1.00 12.13 190 ILE A CA 1
ATOM 1431 C C . ILE A 1 190 ? 59.777 -9.228 18.205 1.00 11.94 190 ILE A C 1
ATOM 1432 O O . ILE A 1 190 ? 59.629 -10.388 18.672 1.00 12.88 190 ILE A O 1
ATOM 1437 N N . THR A 1 191 ? 59.868 -8.132 18.951 1.00 11.07 191 THR A N 1
ATOM 1438 C CA . THR A 1 191 ? 59.710 -8.124 20.387 1.00 12.52 191 THR A CA 1
ATOM 1439 C C . THR A 1 191 ? 58.415 -7.532 20.858 1.00 11.71 191 THR A C 1
ATOM 1440 O O . THR A 1 191 ? 57.977 -7.815 21.951 1.00 12.60 191 THR A O 1
ATOM 1444 N N . HIS A 1 192 ? 57.795 -6.678 20.021 1.00 11.53 192 HIS A N 1
ATOM 1445 C CA . HIS A 1 192 ? 56.606 -5.947 20.446 1.00 10.49 192 HIS A CA 1
ATOM 1446 C C . HIS A 1 192 ? 55.720 -5.721 19.249 1.00 9.84 192 HIS A C 1
ATOM 1447 O O . HIS A 1 192 ? 56.253 -5.453 18.150 1.00 10.85 192 HIS A O 1
ATOM 1454 N N . VAL A 1 193 ? 54.400 -5.827 19.388 1.00 9.56 193 VAL A N 1
ATOM 1455 C CA . VAL A 1 193 ? 53.453 -5.504 18.326 1.00 10.01 193 VAL A CA 1
ATOM 1456 C C . VAL A 1 193 ? 52.638 -4.291 18.712 1.00 8.52 193 VAL A C 1
ATOM 1457 O O . VAL A 1 193 ? 52.148 -4.261 19.859 1.00 10.10 193 VAL A O 1
ATOM 1461 N N . VAL A 1 194 ? 52.491 -3.350 17.818 1.00 8.95 194 VAL A N 1
ATOM 1462 C CA . VAL A 1 194 ? 51.586 -2.208 17.989 1.00 9.22 194 VAL A CA 1
ATOM 1463 C C . VAL A 1 194 ? 50.412 -2.432 17.076 1.00 8.97 194 VAL A C 1
ATOM 1464 O O . VAL A 1 194 ? 50.597 -2.672 15.868 1.00 9.76 194 VAL A O 1
ATOM 1468 N N . ALA A 1 195 ? 49.179 -2.290 17.554 1.00 9.08 195 ALA A N 1
ATOM 1469 C CA . ALA A 1 195 ? 47.962 -2.650 16.805 1.00 9.65 195 ALA A CA 1
ATOM 1470 C C . ALA A 1 195 ? 46.860 -1.724 17.192 1.00 10.19 195 ALA A C 1
ATOM 1471 O O . ALA A 1 195 ? 46.713 -1.404 18.384 1.00 11.69 195 ALA A O 1
ATOM 1473 N N . LYS A 1 196 ? 46.001 -1.359 16.259 1.00 10.66 196 LYS A N 1
ATOM 1474 C CA . LYS A 1 196 ? 44.712 -0.714 16.520 1.00 11.48 196 LYS A CA 1
ATOM 1475 C C . LYS A 1 196 ? 43.674 -1.772 16.791 1.00 10.69 196 LYS A C 1
ATOM 1476 O O . LYS A 1 196 ? 43.703 -2.844 16.149 1.00 11.12 196 LYS A O 1
ATOM 1482 N N . ASN A 1 197 ? 42.750 -1.536 17.728 1.00 10.44 197 ASN A N 1
ATOM 1483 C CA . ASN A 1 197 ? 41.719 -2.515 18.034 1.00 10.94 197 ASN A CA 1
ATOM 1484 C C . ASN A 1 197 ? 40.586 -2.466 16.960 1.00 11.96 197 ASN A C 1
ATOM 1485 O O . ASN A 1 197 ? 39.497 -1.927 17.191 1.00 12.97 197 ASN A O 1
ATOM 1490 N N . ALA A 1 198 ? 40.842 -3.092 15.830 1.00 11.62 198 ALA A N 1
ATOM 1491 C CA . ALA A 1 198 ? 39.864 -3.151 14.713 1.00 12.75 198 ALA A CA 1
ATOM 1492 C C . ALA A 1 198 ? 38.746 -4.082 15.044 1.00 11.48 198 ALA A C 1
ATOM 1493 O O . ALA A 1 198 ? 37.568 -3.800 14.643 1.00 12.12 198 ALA A O 1
ATOM 1495 N N . GLY A 1 199 ? 38.976 -5.183 15.693 1.00 11.52 199 GLY A N 1
ATOM 1496 C CA . GLY A 1 199 ? 37.950 -6.171 15.942 1.00 13.01 199 GLY A CA 1
ATOM 1497 C C . GLY A 1 199 ? 37.544 -7.041 14.750 1.00 13.63 199 GLY A C 1
ATOM 1498 O O . GLY A 1 199 ? 36.687 -7.920 14.921 1.00 14.57 199 GLY A O 1
ATOM 1499 N N . GLY A 1 200 ? 38.115 -6.792 13.591 1.00 12.91 200 GLY A N 1
ATOM 1500 C CA . GLY A 1 200 ? 37.632 -7.444 12.359 1.00 12.84 200 GLY A CA 1
ATOM 1501 C C . GLY A 1 200 ? 38.266 -8.802 12.189 1.00 13.73 200 GLY A C 1
ATOM 1502 O O . GLY A 1 200 ? 39.223 -9.266 12.912 1.00 17.13 200 GLY A O 1
ATOM 1503 N N . ALA A 1 201 ? 37.820 -9.558 11.198 1.00 13.11 201 ALA A N 1
ATOM 1504 C CA . ALA A 1 201 ? 38.377 -10.864 10.871 1.00 14.06 201 ALA A CA 1
ATOM 1505 C C . ALA A 1 201 ? 39.699 -10.765 10.108 1.00 13.30 201 ALA A C 1
ATOM 1506 O O . ALA A 1 201 ? 40.497 -11.671 10.209 1.00 14.06 201 ALA A O 1
ATOM 1508 N N . GLY A 1 202 ? 39.902 -9.725 9.340 1.00 11.94 202 GLY A N 1
ATOM 1509 C CA . GLY A 1 202 ? 40.968 -9.694 8.399 1.00 11.69 202 GLY A CA 1
ATOM 1510 C C . GLY A 1 202 ? 42.334 -9.452 8.970 1.00 12.37 202 GLY A C 1
ATOM 1511 O O . GLY A 1 202 ? 43.338 -9.871 8.345 1.00 12.85 202 GLY A O 1
ATOM 1512 N N . ALA A 1 203 ? 42.449 -8.890 10.197 1.00 12.60 203 ALA A N 1
ATOM 1513 C CA . ALA A 1 203 ? 43.778 -8.606 10.775 1.00 12.27 203 ALA A CA 1
ATOM 1514 C C . ALA A 1 203 ? 43.840 -9.039 12.207 1.00 12.03 203 ALA A C 1
ATOM 1515 O O . ALA A 1 203 ? 44.719 -8.609 12.953 1.00 12.37 203 ALA A O 1
ATOM 1517 N N . GLU A 1 204 ? 43.002 -10.019 12.610 1.00 11.53 204 GLU A N 1
ATOM 1518 C CA . GLU A 1 204 ? 43.157 -10.636 13.938 1.00 12.13 204 GLU A CA 1
ATOM 1519 C C . GLU A 1 204 ? 44.355 -11.510 14.008 1.00 10.99 204 GLU A C 1
ATOM 1520 O O . GLU A 1 204 ? 44.913 -11.766 15.116 1.00 11.71 204 GLU A O 1
ATOM 1526 N N . ALA A 1 205 ? 44.829 -11.972 12.857 1.00 11.30 205 ALA A N 1
ATOM 1527 C CA . ALA A 1 205 ? 45.942 -12.937 12.832 1.00 11.16 205 ALA A CA 1
ATOM 1528 C C . ALA A 1 205 ? 47.152 -12.530 13.654 1.00 11.11 205 ALA A C 1
ATOM 1529 O O . ALA A 1 205 ? 47.750 -13.336 14.312 1.00 11.79 205 ALA A O 1
ATOM 1531 N N . LYS A 1 206 ? 47.505 -11.211 13.599 1.00 9.69 206 LYS A N 1
ATOM 1532 C CA . LYS A 1 206 ? 48.696 -10.783 14.270 1.00 10.08 206 LYS A CA 1
ATOM 1533 C C . LYS A 1 206 ? 48.605 -10.996 15.788 1.00 10.04 206 LYS A C 1
ATOM 1534 O O . LYS A 1 206 ? 49.602 -11.210 16.422 1.00 10.39 206 LYS A O 1
ATOM 1540 N N . LEU A 1 207 ? 47.407 -10.902 16.310 1.00 9.35 207 LEU A N 1
ATOM 1541 C CA . LEU A 1 207 ? 47.216 -11.085 17.774 1.00 10.61 207 LEU A CA 1
ATOM 1542 C C . LEU A 1 207 ? 47.413 -12.542 18.170 1.00 9.59 207 LEU A C 1
ATOM 1543 O O . LEU A 1 207 ? 48.007 -12.863 19.185 1.00 10.36 207 LEU A O 1
ATOM 1548 N N . ILE A 1 208 ? 46.909 -13.459 17.320 1.00 10.24 208 ILE A N 1
ATOM 1549 C CA . ILE A 1 208 ? 47.079 -14.897 17.601 1.00 10.80 208 ILE A CA 1
ATOM 1550 C C . ILE A 1 208 ? 48.500 -15.313 17.438 1.00 11.22 208 ILE A C 1
ATOM 1551 O O . ILE A 1 208 ? 49.072 -16.086 18.230 1.00 11.63 208 ILE A O 1
ATOM 1556 N N . ALA A 1 209 ? 49.146 -14.789 16.356 1.00 11.55 209 ALA A N 1
ATOM 1557 C CA . ALA A 1 209 ? 50.541 -14.999 16.162 1.00 11.78 209 ALA A CA 1
ATOM 1558 C C . ALA A 1 209 ? 51.384 -14.523 17.328 1.00 11.81 209 ALA A C 1
ATOM 1559 O O . ALA A 1 209 ? 52.296 -15.192 17.814 1.00 12.29 209 ALA A O 1
ATOM 1561 N N . ALA A 1 210 ? 51.122 -13.293 17.803 1.00 11.05 210 ALA A N 1
ATOM 1562 C CA . ALA A 1 210 ? 51.820 -12.801 18.947 1.00 11.64 210 ALA A CA 1
ATOM 1563 C C . ALA A 1 210 ? 51.630 -13.708 20.153 1.00 10.83 210 ALA A C 1
ATOM 1564 O O . ALA A 1 210 ? 52.580 -13.935 20.872 1.00 12.34 210 ALA A O 1
ATOM 1566 N N . ARG A 1 211 ? 50.405 -14.147 20.367 1.00 10.77 211 ARG A N 1
ATOM 1567 C CA . ARG A 1 211 ? 50.147 -15.052 21.475 1.00 11.78 211 ARG A CA 1
ATOM 1568 C C . ARG A 1 211 ? 50.995 -16.335 21.358 1.00 12.61 211 ARG A C 1
ATOM 1569 O O . ARG A 1 211 ? 51.589 -16.764 22.350 1.00 13.97 211 ARG A O 1
ATOM 1577 N N . SER A 1 212 ? 51.133 -16.867 20.184 1.00 12.11 212 SER A N 1
ATOM 1578 C CA . SER A 1 212 ? 51.954 -18.113 19.956 1.00 13.55 212 SER A CA 1
ATOM 1579 C C . SER A 1 212 ? 53.372 -17.897 20.251 1.00 16.60 212 SER A C 1
ATOM 1580 O O . SER A 1 212 ? 54.068 -18.905 20.586 1.00 18.24 212 SER A O 1
ATOM 1583 N N . LEU A 1 213 ? 53.881 -16.673 20.114 1.00 12.86 213 LEU A N 1
ATOM 1584 C CA . LEU A 1 213 ? 55.251 -16.296 20.380 1.00 14.67 213 LEU A CA 1
ATOM 1585 C C . LEU A 1 213 ? 55.492 -15.695 21.723 1.00 15.96 213 LEU A C 1
ATOM 1586 O O . LEU A 1 213 ? 56.645 -15.330 22.063 1.00 18.36 213 LEU A O 1
ATOM 1591 N N . GLY A 1 214 ? 54.447 -15.527 22.528 1.00 13.40 214 GLY A N 1
ATOM 1592 C CA . GLY A 1 214 ? 54.654 -14.936 23.807 1.00 13.83 214 GLY A CA 1
ATOM 1593 C C . GLY A 1 214 ? 54.979 -13.470 23.777 1.00 14.16 214 GLY A C 1
ATOM 1594 O O . GLY A 1 214 ? 55.657 -13.005 24.692 1.00 15.81 214 GLY A O 1
ATOM 1595 N N . LEU A 1 215 ? 54.504 -12.741 22.752 1.00 14.08 215 LEU A N 1
ATOM 1596 C CA . LEU A 1 215 ? 54.904 -11.349 22.610 1.00 13.14 215 LEU A CA 1
ATOM 1597 C C . LEU A 1 215 ? 53.839 -10.407 23.169 1.00 12.69 215 LEU A C 1
ATOM 1598 O O . LEU A 1 215 ? 52.642 -10.758 23.111 1.00 14.96 215 LEU A O 1
ATOM 1603 N N . PRO A 1 216 ? 54.233 -9.256 23.672 1.00 12.73 216 PRO A N 1
ATOM 1604 C CA . PRO A 1 216 ? 53.281 -8.223 24.106 1.00 11.74 216 PRO A CA 1
ATOM 1605 C C . PRO A 1 216 ? 52.709 -7.459 22.921 1.00 10.99 216 PRO A C 1
ATOM 1606 O O . PRO A 1 216 ? 53.424 -7.256 21.916 1.00 12.01 216 PRO A O 1
ATOM 1610 N N . VAL A 1 217 ? 51.501 -7.014 23.112 1.00 10.42 217 VAL A N 1
ATOM 1611 C CA . VAL A 1 217 ? 50.801 -6.168 22.155 1.00 10.54 217 VAL A CA 1
ATOM 1612 C C . VAL A 1 217 ? 50.463 -4.866 22.835 1.00 9.73 217 VAL A C 1
ATOM 1613 O O . VAL A 1 217 ? 49.911 -4.902 23.981 1.00 11.16 217 VAL A O 1
ATOM 1617 N N . ILE A 1 218 ? 50.753 -3.729 22.227 1.00 9.88 218 ILE A N 1
ATOM 1618 C CA . ILE A 1 218 ? 50.271 -2.399 22.648 1.00 9.63 218 ILE A CA 1
ATOM 1619 C C . ILE A 1 218 ? 49.095 -2.112 21.766 1.00 8.70 218 ILE A C 1
ATOM 1620 O O . ILE A 1 218 ? 49.258 -1.994 20.545 1.00 10.03 218 ILE A O 1
ATOM 1625 N N . LEU A 1 219 ? 47.904 -2.122 22.322 1.00 9.40 219 LEU A N 1
ATOM 1626 C CA . LEU A 1 219 ? 46.627 -2.105 21.602 1.00 9.85 219 LEU A CA 1
ATOM 1627 C C . LEU A 1 219 ? 45.968 -0.764 21.757 1.00 10.28 219 LEU A C 1
ATOM 1628 O O . LEU A 1 219 ? 45.708 -0.312 22.899 1.00 11.19 219 LEU A O 1
ATOM 1633 N N . ILE A 1 220 ? 45.679 -0.114 20.650 1.00 9.53 220 ILE A N 1
ATOM 1634 C CA . ILE A 1 220 ? 45.147 1.232 20.676 1.00 9.97 220 ILE A CA 1
ATOM 1635 C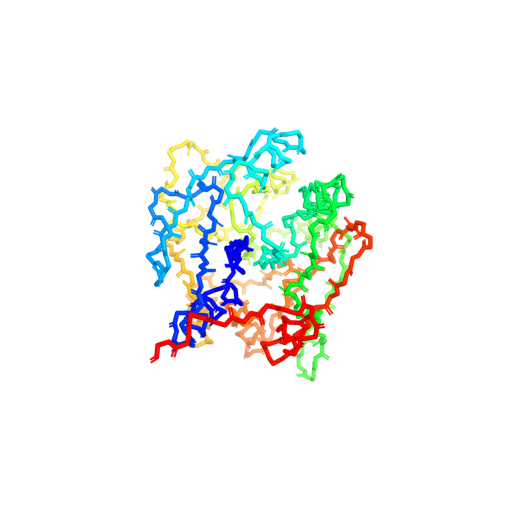 C . ILE A 1 220 ? 43.593 1.122 20.676 1.00 11.50 220 ILE A C 1
ATOM 1636 O O . ILE A 1 220 ? 42.957 0.467 19.838 1.00 11.37 220 ILE A O 1
ATOM 1641 N N . ASP A 1 221 ? 42.986 1.793 21.664 1.00 11.29 221 ASP A N 1
ATOM 1642 C CA . ASP A 1 221 ? 41.538 1.831 21.747 1.00 13.45 221 ASP A CA 1
ATOM 1643 C C . ASP A 1 221 ? 40.952 2.624 20.592 1.00 12.79 221 ASP A C 1
ATOM 1644 O O . ASP A 1 221 ? 41.503 3.535 20.033 1.00 12.63 221 ASP A O 1
ATOM 1649 N N . ARG A 1 222 ? 39.673 2.222 20.252 1.00 12.95 222 ARG A N 1
ATOM 1650 C CA . ARG A 1 222 ? 38.990 2.867 19.170 1.00 13.90 222 ARG A CA 1
ATOM 1651 C C . ARG A 1 222 ? 38.686 4.367 19.430 1.00 13.41 222 ARG A C 1
ATOM 1652 O O . ARG A 1 222 ? 38.466 4.717 20.595 1.00 15.20 222 ARG A O 1
ATOM 1660 N N . PRO A 1 223 ? 38.651 5.180 18.386 1.00 14.30 223 PRO A N 1
ATOM 1661 C CA . PRO A 1 223 ? 38.370 6.613 18.503 1.00 15.63 223 PRO A CA 1
ATOM 1662 C C . PRO A 1 223 ? 36.834 6.779 18.672 1.00 16.80 223 PRO A C 1
ATOM 1663 O O . PRO A 1 223 ? 36.044 5.936 18.301 1.00 16.78 223 PRO A O 1
ATOM 1667 N N . ALA A 1 224 ? 36.464 7.948 19.191 1.00 18.15 224 ALA A N 1
ATOM 1668 C CA . ALA A 1 224 ? 35.058 8.372 19.320 1.00 18.52 224 ALA A CA 1
ATOM 1669 C C . ALA A 1 224 ? 34.421 8.538 17.940 1.00 17.10 224 ALA A C 1
ATOM 1670 O O . ALA A 1 224 ? 35.028 9.125 17.028 1.00 19.35 224 ALA A O 1
ATOM 1672 N N . VAL A 1 225 ? 33.178 8.070 17.848 1.00 16.35 225 VAL A N 1
ATOM 1673 C CA . VAL A 1 225 ? 32.331 8.317 16.694 1.00 17.72 225 VAL A CA 1
ATOM 1674 C C . VAL A 1 225 ? 30.914 8.626 17.181 1.00 16.32 225 VAL A C 1
ATOM 1675 O O . VAL A 1 225 ? 30.474 8.022 18.107 1.00 18.09 225 VAL A O 1
ATOM 1679 N N . PRO A 1 226 ? 30.221 9.547 16.539 1.00 17.32 226 PRO A N 1
ATOM 1680 C CA . PRO A 1 226 ? 28.870 9.817 16.980 1.00 17.94 226 PRO A CA 1
ATOM 1681 C C . PRO A 1 226 ? 27.976 8.611 16.915 1.00 17.88 226 PRO A C 1
ATOM 1682 O O . PRO A 1 226 ? 28.232 7.627 16.150 1.00 18.56 226 PRO A O 1
ATOM 1686 N N . ALA A 1 227 ? 26.897 8.601 17.690 1.00 19.55 227 ALA A N 1
ATOM 1687 C CA . ALA A 1 227 ? 26.012 7.469 17.804 1.00 19.77 227 ALA A CA 1
ATOM 1688 C C . ALA A 1 227 ? 25.210 7.238 16.490 1.00 16.43 227 ALA A C 1
ATOM 1689 O O . ALA A 1 227 ? 24.796 8.159 15.853 1.00 17.76 227 ALA A O 1
ATOM 1691 N N . ARG A 1 228 ? 25.102 5.944 16.187 1.00 16.05 228 ARG A N 1
ATOM 1692 C CA . ARG A 1 228 ? 24.305 5.437 15.085 1.00 15.30 228 ARG A CA 1
ATOM 1693 C C . ARG A 1 228 ? 24.044 3.977 15.309 1.00 15.34 228 ARG A C 1
ATOM 1694 O O . ARG A 1 228 ? 24.698 3.297 16.158 1.00 16.77 228 ARG A O 1
ATOM 1702 N N . ASP A 1 229 ? 23.085 3.392 14.591 1.00 13.46 229 ASP A N 1
ATOM 1703 C CA . ASP A 1 229 ? 22.829 2.024 14.716 1.00 13.70 229 ASP A CA 1
ATOM 1704 C C . ASP A 1 229 ? 24.082 1.194 14.419 1.00 14.19 229 ASP A C 1
ATOM 1705 O O . ASP A 1 229 ? 24.749 1.505 13.436 1.00 14.32 229 ASP A O 1
ATOM 1710 N N . ILE A 1 230 ? 24.335 0.183 15.238 1.00 15.89 230 ILE A N 1
ATOM 1711 C CA . ILE A 1 230 ? 25.502 -0.729 15.035 1.00 15.74 230 ILE A CA 1
ATOM 1712 C C . ILE A 1 230 ? 24.977 -2.096 14.736 1.00 16.99 230 ILE A C 1
ATOM 1713 O O . ILE A 1 230 ? 24.087 -2.675 15.459 1.00 19.35 230 ILE A O 1
ATOM 1718 N N . CYS A 1 231 ? 25.452 -2.710 13.652 1.00 15.28 231 CYS A N 1
ATOM 1719 C CA . CYS A 1 231 ? 25.135 -4.030 13.195 1.00 14.46 231 CYS A CA 1
ATOM 1720 C C . CYS A 1 231 ? 26.434 -4.786 13.428 1.00 15.74 231 CYS A C 1
ATOM 1721 O O . CYS A 1 231 ? 27.434 -4.577 12.704 1.00 15.86 231 CYS A O 1
ATOM 1724 N N . ALA A 1 232 ? 26.462 -5.647 14.373 1.00 16.70 232 ALA A N 1
ATOM 1725 C CA . ALA A 1 232 ? 27.738 -6.238 14.843 1.00 18.51 232 ALA A CA 1
ATOM 1726 C C . ALA A 1 232 ? 28.166 -7.454 14.105 1.00 18.47 232 ALA A C 1
ATOM 1727 O O . ALA A 1 232 ? 29.356 -7.895 14.315 1.00 21.06 232 ALA A O 1
ATOM 1729 N N . THR A 1 233 ? 27.323 -8.055 13.300 1.00 17.99 233 THR A N 1
ATOM 1730 C CA . THR A 1 233 ? 27.547 -9.219 12.551 1.00 17.62 233 THR A CA 1
ATOM 1731 C C . THR A 1 233 ? 26.884 -9.108 11.202 1.00 18.34 233 THR A C 1
ATOM 1732 O O . THR A 1 233 ? 25.955 -8.314 11.021 1.00 17.02 233 THR A O 1
ATOM 1736 N N . LEU A 1 234 ? 27.223 -10.000 10.296 1.00 17.96 234 LEU A N 1
ATOM 1737 C CA . LEU A 1 234 ? 26.651 -10.067 8.980 1.00 17.42 234 LEU A CA 1
ATOM 1738 C C . LEU A 1 234 ? 25.178 -10.365 9.070 1.00 17.56 234 LEU A C 1
ATOM 1739 O O . LEU A 1 234 ? 24.361 -9.710 8.388 1.00 18.28 234 LEU A O 1
ATOM 1744 N N . GLU A 1 235 ? 24.785 -11.306 9.893 1.00 18.49 235 GLU A N 1
ATOM 1745 C CA . GLU A 1 235 ? 23.413 -11.590 10.109 1.00 18.04 235 GLU A CA 1
ATOM 1746 C C . GLU A 1 235 ? 22.652 -10.375 10.673 1.00 16.47 235 GLU A C 1
ATOM 1747 O O . GLU A 1 235 ? 21.487 -10.149 10.274 1.00 17.57 235 GLU A O 1
ATOM 1753 N N . GLY A 1 236 ? 23.306 -9.660 11.557 1.00 16.74 236 GLY A N 1
ATOM 1754 C CA . GLY A 1 236 ? 22.738 -8.413 12.031 1.00 15.43 236 GLY A CA 1
ATOM 1755 C C . GLY A 1 236 ? 22.461 -7.388 10.922 1.00 14.65 236 GLY A C 1
ATOM 1756 O O . GLY A 1 236 ? 21.445 -6.755 10.936 1.00 14.60 236 GLY A O 1
ATOM 1757 N N . VAL A 1 237 ? 23.361 -7.257 9.971 1.00 14.33 237 VAL A N 1
ATOM 1758 C CA . VAL A 1 237 ? 23.177 -6.317 8.891 1.00 13.67 237 VAL A CA 1
ATOM 1759 C C . VAL A 1 237 ? 21.996 -6.777 8.070 1.00 13.18 237 VAL A C 1
ATOM 1760 O O . VAL A 1 237 ? 21.139 -5.978 7.676 1.00 13.89 237 VAL A O 1
ATOM 1780 N N . GLY A 1 239 ? 19.405 -8.583 8.916 1.00 14.31 239 GLY A N 1
ATOM 1781 C CA . GLY A 1 239 ? 18.129 -8.323 9.671 1.00 13.46 239 GLY A CA 1
ATOM 1782 C C . GLY A 1 239 ? 17.792 -6.858 9.684 1.00 12.50 239 GLY A C 1
ATOM 1783 O O . GLY A 1 239 ? 16.619 -6.486 9.537 1.00 13.68 239 GLY A O 1
ATOM 1784 N N . TRP A 1 240 ? 18.782 -5.988 9.908 1.00 11.47 240 TRP A N 1
ATOM 1785 C CA . TRP A 1 240 ? 18.555 -4.547 9.886 1.00 11.76 240 TRP A CA 1
ATOM 1786 C C . TRP A 1 240 ? 18.046 -4.117 8.561 1.00 11.88 240 TRP A C 1
ATOM 1787 O O . TRP A 1 240 ? 17.088 -3.319 8.462 1.00 12.35 240 TRP A O 1
ATOM 1798 N N . LEU A 1 241 ? 18.620 -4.623 7.436 1.00 11.81 241 LEU A N 1
ATOM 1799 C CA . LEU A 1 241 ? 18.178 -4.188 6.164 1.00 12.03 241 LEU A CA 1
ATOM 1800 C C . LEU A 1 241 ? 16.716 -4.614 5.931 1.00 11.83 241 LEU A C 1
ATOM 1801 O O . LEU A 1 241 ? 15.920 -3.816 5.429 1.00 12.85 241 LEU A O 1
ATOM 1806 N N . ALA A 1 242 ? 16.421 -5.856 6.263 1.00 13.46 242 ALA A N 1
ATOM 1807 C CA . ALA A 1 242 ? 15.022 -6.318 6.127 1.00 13.34 242 ALA A CA 1
ATOM 1808 C C . ALA A 1 242 ? 14.024 -5.435 6.934 1.00 13.14 242 ALA A C 1
ATOM 1809 O O . ALA A 1 242 ? 13.004 -4.986 6.415 1.00 13.61 242 ALA A O 1
ATOM 1811 N N . ASP A 1 243 ? 14.456 -5.199 8.173 1.00 13.25 243 ASP A N 1
ATOM 1812 C CA . ASP A 1 243 ? 13.627 -4.352 9.106 1.00 12.20 243 ASP A CA 1
ATOM 1813 C C . ASP A 1 243 ? 13.391 -2.983 8.594 1.00 14.07 243 ASP A C 1
ATOM 1814 O O . ASP A 1 243 ? 12.283 -2.395 8.823 1.00 14.53 243 ASP A O 1
ATOM 1819 N N . HIS A 1 244 ? 14.318 -2.373 7.829 1.00 12.10 244 HIS A N 1
ATOM 1820 C CA . HIS A 1 244 ? 14.207 -1.058 7.322 1.00 12.87 244 HIS A CA 1
ATOM 1821 C C . HIS A 1 244 ? 13.723 -1.031 5.880 1.00 11.18 244 HIS A C 1
ATOM 1822 O O . HIS A 1 244 ? 13.812 -0.011 5.220 1.00 13.92 244 HIS A O 1
ATOM 1829 N N . GLY A 1 245 ? 13.137 -2.150 5.447 1.00 13.48 245 GLY A N 1
ATOM 1830 C CA . GLY A 1 245 ? 12.434 -2.140 4.172 1.00 13.50 245 GLY A CA 1
ATOM 1831 C C . GLY A 1 245 ? 13.254 -2.319 2.951 1.00 13.65 245 GLY A C 1
ATOM 1832 O O . GLY A 1 245 ? 12.731 -2.171 1.844 1.00 15.11 245 GLY A O 1
ATOM 1833 N N . ALA A 1 246 ? 14.557 -2.614 3.076 1.00 12.74 246 ALA A N 1
ATOM 1834 C CA . ALA A 1 246 ? 15.349 -2.936 1.897 1.00 12.15 246 ALA A CA 1
ATOM 1835 C C . ALA A 1 246 ? 14.960 -4.282 1.368 1.00 13.59 246 ALA A C 1
ATOM 1836 O O . ALA A 1 246 ? 14.789 -5.250 2.141 1.00 14.45 246 ALA 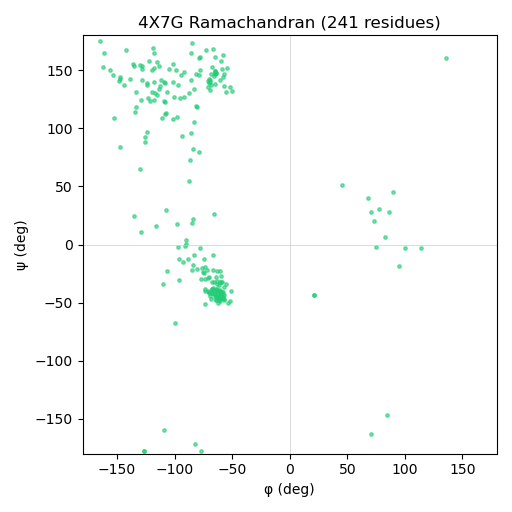A O 1
ATOM 1838 N N . THR A 1 247 ? 14.791 -4.397 0.073 1.00 11.77 247 THR A N 1
ATOM 1839 C CA . THR A 1 247 ? 14.497 -5.702 -0.554 1.00 13.40 247 THR A CA 1
ATOM 1840 C C . THR A 1 247 ? 15.394 -5.823 -1.826 1.00 12.46 247 THR A C 1
ATOM 1841 O O . THR A 1 247 ? 15.752 -4.842 -2.452 1.00 12.70 247 THR A O 1
ATOM 1845 N N . PRO A 1 248 ? 15.666 -7.089 -2.182 1.00 12.65 248 PRO A N 1
ATOM 1846 C CA . PRO A 1 248 ? 16.472 -7.297 -3.338 1.00 13.14 248 PRO A CA 1
ATOM 1847 C C . PRO A 1 248 ? 15.685 -7.092 -4.622 1.00 13.17 248 PRO A C 1
ATOM 1848 O O . PRO A 1 248 ? 14.475 -6.821 -4.633 1.00 13.89 248 PRO A O 1
ATOM 1852 N N . ARG A 1 249 ? 16.339 -7.304 -5.756 1.00 12.66 249 ARG A N 1
ATOM 1853 C CA . ARG A 1 249 ? 15.705 -7.165 -7.038 1.00 14.93 249 ARG A CA 1
ATOM 1854 C C . ARG A 1 249 ? 14.553 -8.179 -7.219 1.00 14.48 249 ARG A C 1
ATOM 1855 O O . ARG A 1 249 ? 13.555 -7.810 -7.914 1.00 20.61 249 ARG A O 1
ATOM 1863 N N . GLY A 1 250 ? 14.650 -9.336 -6.688 1.00 15.42 250 GLY A N 1
ATOM 1864 C CA . GLY A 1 250 ? 13.626 -10.387 -6.831 1.00 21.43 250 GLY A CA 1
ATOM 1865 C C . GLY A 1 250 ? 13.968 -11.408 -7.853 1.00 21.21 250 GLY A C 1
ATOM 1866 O O . GLY A 1 250 ? 13.166 -12.340 -8.059 1.00 22.31 250 GLY A O 1
ATOM 1867 N N . VAL A 1 251 ? 15.098 -11.229 -8.539 1.00 17.80 251 VAL A N 1
ATOM 1868 C CA . VAL A 1 251 ? 15.538 -12.181 -9.544 1.00 17.55 251 VAL A CA 1
ATOM 1869 C C . VAL A 1 2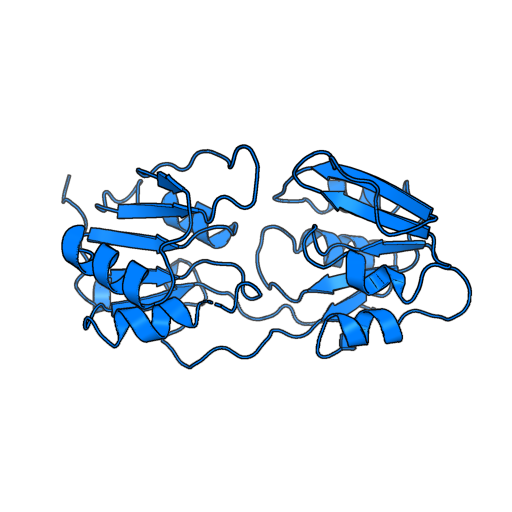51 ? 14.851 -13.520 -9.335 1.00 20.29 251 VAL A C 1
ATOM 1870 O O . VAL A 1 251 ? 14.044 -13.942 -10.157 1.00 31.72 251 VAL A O 1
#

Radius of gyration: 19.24 Å; Cα contacts (8 Å, |Δi|>4): 496; chains: 1; bounding box: 54×37×38 Å

InterPro domains:
  IPR003723 Precorrin-6x reductase [PF02571] (3-241)
  IPR003723 Precorrin-6x reductase [PS51014] (3-247)
  IPR003723 Precorrin-6x reductase [PTHR36925] (1-243)
  IPR003723 Precorrin-6x reductase [TIGR00715] (2-244)

Sequence (248 aa):
TRLLVLGGTTEASRLAKTTLADDQGFEAVFSYAGRTGAPVAQPLPTRIGGFGGVAGLVDYLTREGVSHVIDATHPFAAQQSANAVAACAQQTGVALCAFERAPWTAQAGDRWTHVPDLAAAVAALPQAPARVFLAIGKQHLRDFSAAPQHHYLLRLVDPPEGPLPLPDARAVIARGPFTVQGDTELLRRSETITHVVAKNAGGAGAEAKLIAARSLGLPVILIDRPAVPARDICATLEGVGWLADHGATPRGV

Nearest PDB structures (foldseek):
  4x7g-assembly1_A  TM=1.004E+00  e=3.217E-46  Rhodobacter capsulatus SB 1003
  5c4n-assembly1_D  TM=9.719E-01  e=1.460E-41  Rhodobacter capsulatus SB 1003
  5c4r-assembly1_A  TM=9.249E-01  e=1.090E-40  Rhodobacter capsulatus SB 1003
  4yra-assembly3_E  TM=7.481E-01  e=8.865E-03  Mus musculus
  1kjq-assembly1_A  TM=7.673E-01  e=9.787E-02  Escherichia coli

Organism: Rhodobacter capsulatus (strain ATCC BAA-309 / NBRC 16581 / SB1003) (NCBI:txid272942)

B-factor: mean 16.42, std 6.38, range [8.52, 72.58]

Foldseek 3Di:
DAEEEEDDAVQSQVLLVVCVVQFAHYEYEAQQPDPDDDDHPHHYHYHDQPFLVSVLVVCVVVVHQAYEYAHFLQVQSLQSVVNSCVVNVHAYAYAAADFDDDDPLAAEDEDADDLVLLVPDDLAEFEEEAAPEPDCQLSNLVRQRYAYEAEYCDDDDDDGSHPHYDYDHDDWLDALVRLLVVCVVSVGAEYEEERRNGNRDCNNRVSCSVVSHYYYYHYGDDHDDHHYQNHSVSVVVCVVSPRDRPND